Protein AF-X0T1Y3-F1 (afdb_monomer)

Sequence (180 aa):
TLLIWHLAKGYPWQVRARTILGMAVESFLFAWPVWVLCNLVVTGSSAEASAGVLMSGDPSELNSATGMAVLMIGAGIYEELLFRLALISIIALLLTRLGDLSKDYALLFAAIASALLFGAYHFYFGPEPVPFDWPRFGFYFLGGVYFTGLYVLRGFGITVGAHITYNLIVLFARIIAPAS

pLDDT: mean 83.17, std 16.52, range [39.69, 97.75]

Mean predicted aligned error: 8.11 Å

Organism: NCBI:txid412755

Secondary structure (DSSP, 8-state):
-HHHHHHHHT------HHHHHHHHHHHHHHHHHHHHHHHHHHTTS-TTHHHHTT----TTSS--HHHHHHHHHHHHHHHIIIIIIIIHHHHHHHHHHTS---HHHHHHHHHHHHHHHHHHHHHHTSSS-----HHHHHHHHHHHHHHHHHHHHH-HHHHHHHHHHHHHHHHHHHHHS---

Structure (mmCIF, N/CA/C/O backbone):
data_AF-X0T1Y3-F1
#
_entry.id   AF-X0T1Y3-F1
#
loop_
_atom_site.group_PDB
_atom_site.id
_atom_site.type_symbol
_atom_site.label_atom_id
_atom_site.label_alt_id
_atom_site.label_comp_id
_atom_site.label_asym_id
_atom_site.label_entity_id
_atom_site.label_seq_id
_atom_site.pdbx_PDB_ins_code
_atom_site.Cartn_x
_atom_site.Cartn_y
_atom_site.Cartn_z
_atom_site.occupancy
_atom_site.B_iso_or_equiv
_atom_site.auth_seq_id
_atom_site.auth_comp_id
_atom_site.auth_asym_id
_atom_site.auth_atom_id
_atom_site.pdbx_PDB_model_num
ATOM 1 N N . THR A 1 1 ? 1.024 3.530 18.392 1.00 59.75 1 THR A N 1
ATOM 2 C CA . THR A 1 1 ? 1.534 2.504 17.450 1.00 59.75 1 THR A CA 1
ATOM 3 C C . THR A 1 1 ? 1.432 1.133 18.085 1.00 59.75 1 THR A C 1
ATOM 5 O O . THR A 1 1 ? 1.582 1.026 19.296 1.00 59.75 1 THR A O 1
ATOM 8 N N . LEU A 1 2 ? 1.129 0.098 17.296 1.00 64.88 2 LEU A N 1
ATOM 9 C CA . LEU A 1 2 ? 0.824 -1.266 17.762 1.00 64.88 2 LEU A CA 1
ATOM 10 C C . LEU A 1 2 ? 1.864 -1.838 18.740 1.00 64.88 2 LEU A C 1
ATOM 12 O O . LEU A 1 2 ? 1.482 -2.526 19.677 1.00 64.88 2 LEU A O 1
ATOM 16 N N . LEU A 1 3 ? 3.146 -1.483 18.587 1.00 64.94 3 LEU A N 1
ATOM 17 C CA . LEU A 1 3 ? 4.219 -1.887 19.502 1.00 64.94 3 LEU A CA 1
ATOM 18 C C . LEU A 1 3 ? 4.069 -1.265 20.901 1.00 64.94 3 LEU A C 1
ATOM 20 O O . LEU A 1 3 ? 4.144 -1.967 21.901 1.00 64.94 3 LEU A O 1
ATOM 24 N N . ILE A 1 4 ? 3.774 0.037 20.969 1.00 71.38 4 ILE A N 1
ATOM 25 C CA . ILE A 1 4 ? 3.494 0.746 22.227 1.00 71.38 4 ILE A CA 1
ATOM 26 C C . ILE A 1 4 ? 2.249 0.153 22.890 1.00 71.38 4 ILE A C 1
ATOM 28 O O . ILE A 1 4 ? 2.224 -0.021 24.099 1.00 71.38 4 ILE A O 1
ATOM 32 N N . TRP A 1 5 ? 1.231 -0.203 22.103 1.00 67.31 5 TRP A N 1
ATOM 33 C CA . TRP A 1 5 ? -0.001 -0.809 22.614 1.00 67.31 5 TRP A CA 1
ATOM 34 C C . TRP A 1 5 ? 0.213 -2.245 23.108 1.00 67.31 5 TRP A C 1
ATOM 36 O O . TRP A 1 5 ? -0.334 -2.631 24.135 1.00 67.31 5 TRP A O 1
ATOM 46 N N . HIS A 1 6 ? 1.041 -3.019 22.407 1.00 72.19 6 HIS A N 1
ATOM 47 C CA . HIS A 1 6 ? 1.431 -4.370 22.794 1.00 72.19 6 HIS A CA 1
ATOM 48 C C . HIS A 1 6 ? 2.246 -4.367 24.094 1.00 72.19 6 HIS A C 1
ATOM 50 O O . HIS A 1 6 ? 1.932 -5.126 25.009 1.00 72.19 6 HIS A O 1
ATOM 56 N N . LEU A 1 7 ? 3.218 -3.453 24.206 1.00 78.06 7 LEU A N 1
ATOM 57 C CA . LEU A 1 7 ? 3.993 -3.224 25.427 1.00 78.06 7 LEU A CA 1
ATOM 58 C C . LEU A 1 7 ? 3.102 -2.727 26.576 1.00 78.06 7 LEU A C 1
ATOM 60 O O . LEU A 1 7 ? 3.167 -3.268 27.673 1.00 78.06 7 LEU A O 1
ATOM 64 N N . ALA A 1 8 ? 2.212 -1.763 26.318 1.00 83.00 8 ALA A N 1
ATOM 65 C CA . ALA A 1 8 ? 1.301 -1.212 27.324 1.00 83.00 8 ALA A CA 1
ATOM 66 C C . ALA A 1 8 ? 0.265 -2.228 27.834 1.00 83.00 8 ALA A C 1
ATOM 68 O O . ALA A 1 8 ? -0.235 -2.087 28.948 1.00 83.00 8 ALA A O 1
ATOM 69 N N . LYS A 1 9 ? -0.081 -3.240 27.031 1.00 81.50 9 LYS A N 1
ATOM 70 C CA . LYS A 1 9 ? -1.035 -4.298 27.397 1.00 81.50 9 LYS A CA 1
ATOM 71 C C . LYS A 1 9 ? -0.377 -5.581 27.907 1.00 81.50 9 LYS A C 1
ATOM 73 O O . LYS A 1 9 ? -1.106 -6.486 28.301 1.00 81.50 9 LYS A O 1
ATOM 78 N N . GLY A 1 10 ? 0.956 -5.667 27.907 1.00 76.06 10 GLY A N 1
ATOM 79 C CA . GLY A 1 10 ? 1.694 -6.827 28.416 1.00 76.06 10 GLY A CA 1
ATOM 80 C C . GLY A 1 10 ? 1.334 -8.139 27.715 1.00 76.06 10 GLY A C 1
ATOM 81 O O . GLY A 1 10 ? 1.342 -9.195 28.347 1.00 76.06 10 GLY A O 1
ATOM 82 N N . TYR A 1 11 ? 0.956 -8.085 26.434 1.00 75.50 11 TYR A N 1
ATOM 83 C CA . TYR A 1 11 ? 0.570 -9.295 25.713 1.00 75.50 11 TYR A CA 1
ATOM 84 C C . TYR A 1 11 ? 1.766 -10.253 25.604 1.00 75.50 11 TYR A C 1
ATOM 86 O O . TYR A 1 11 ? 2.888 -9.810 25.350 1.00 75.50 11 TYR A O 1
ATOM 94 N N . PRO A 1 12 ? 1.557 -11.571 25.775 1.00 77.94 12 PRO A N 1
ATOM 95 C CA . PRO A 1 12 ? 2.641 -12.529 25.646 1.00 77.94 12 PRO A CA 1
ATOM 96 C C . PRO A 1 12 ? 3.130 -12.563 24.193 1.00 77.94 12 PRO A C 1
ATOM 98 O O . PRO A 1 12 ? 2.330 -12.682 23.260 1.00 77.94 12 PRO A O 1
ATOM 101 N N . TRP A 1 13 ? 4.449 -12.501 24.002 1.00 73.69 13 TRP A N 1
ATOM 102 C CA . TRP A 1 13 ? 5.095 -12.677 22.699 1.00 73.69 13 TRP A CA 1
ATOM 103 C C . TRP A 1 13 ? 4.970 -14.137 22.244 1.00 73.69 13 TRP A C 1
ATOM 105 O O . TRP A 1 13 ? 5.869 -14.952 22.431 1.00 73.69 13 TRP A O 1
ATOM 115 N N . GLN A 1 14 ? 3.821 -14.488 21.667 1.00 81.62 14 GLN A N 1
ATOM 116 C CA . GLN A 1 14 ? 3.576 -15.807 21.087 1.00 81.62 14 GLN A CA 1
ATOM 117 C C . GLN A 1 14 ? 3.699 -15.740 19.569 1.00 81.62 14 GLN A C 1
ATOM 119 O O . GLN A 1 14 ? 2.754 -15.383 18.865 1.00 81.62 14 GLN A O 1
ATOM 124 N N . VAL A 1 15 ? 4.859 -16.134 19.051 1.00 79.69 15 VAL A N 1
ATOM 125 C CA . VAL A 1 15 ? 5.054 -16.294 17.611 1.00 79.69 15 VAL A CA 1
ATOM 126 C C . VAL A 1 15 ? 4.569 -17.679 17.198 1.00 79.69 15 VAL A C 1
ATOM 128 O O . VAL A 1 15 ? 5.157 -18.696 17.555 1.00 79.69 15 VAL A O 1
ATOM 131 N N . ARG A 1 16 ? 3.473 -17.732 16.438 1.00 88.81 16 ARG A N 1
ATOM 132 C CA . ARG A 1 16 ? 2.949 -18.986 15.884 1.00 88.81 16 ARG A CA 1
ATOM 133 C C . ARG A 1 16 ? 3.434 -19.137 14.449 1.00 88.81 16 ARG A C 1
ATOM 135 O O . ARG A 1 16 ? 2.948 -18.439 13.562 1.00 88.81 16 ARG A O 1
ATOM 142 N N . ALA A 1 17 ? 4.345 -20.083 14.211 1.00 90.50 17 ALA A N 1
ATOM 143 C CA . ALA A 1 17 ? 4.903 -20.348 12.880 1.00 90.50 17 ALA A CA 1
ATOM 144 C C . ALA A 1 17 ? 3.814 -20.579 11.817 1.00 90.50 17 ALA A C 1
ATOM 146 O O . ALA A 1 17 ? 3.902 -20.049 10.715 1.00 90.50 17 ALA A O 1
ATOM 147 N N . ARG A 1 18 ? 2.730 -21.281 12.179 1.00 93.56 18 ARG A N 1
ATOM 148 C CA . ARG A 1 18 ? 1.565 -21.496 11.305 1.00 93.56 18 ARG A CA 1
ATOM 149 C C . ARG A 1 18 ? 0.922 -20.187 10.835 1.00 93.56 18 ARG A C 1
ATOM 151 O O . ARG A 1 18 ? 0.501 -20.102 9.688 1.00 93.56 18 ARG A O 1
ATOM 158 N N . THR A 1 19 ? 0.843 -19.180 11.703 1.00 91.31 19 THR A N 1
ATOM 159 C CA . THR A 1 19 ? 0.278 -17.870 11.359 1.00 91.31 19 THR A CA 1
ATOM 160 C C . THR A 1 19 ? 1.208 -17.110 10.425 1.00 91.31 19 THR A C 1
ATOM 162 O O . THR A 1 19 ? 0.741 -16.601 9.415 1.00 91.31 19 THR A O 1
ATOM 165 N N . ILE A 1 20 ? 2.516 -17.094 10.708 1.00 92.56 20 ILE A N 1
ATOM 166 C CA . ILE A 1 20 ? 3.505 -16.457 9.823 1.00 92.56 20 ILE A CA 1
ATOM 167 C C . ILE A 1 20 ? 3.475 -17.099 8.436 1.00 92.56 20 ILE A C 1
ATOM 169 O O . ILE A 1 20 ? 3.414 -16.390 7.437 1.00 92.56 20 ILE A O 1
ATOM 173 N N . LEU A 1 21 ? 3.460 -18.432 8.370 1.00 94.50 21 LEU A N 1
ATOM 174 C CA . LEU A 1 21 ? 3.401 -19.148 7.100 1.00 94.50 21 LEU A CA 1
ATOM 175 C C . LEU A 1 21 ? 2.099 -18.849 6.344 1.00 94.50 21 LEU A C 1
ATOM 177 O O . LEU A 1 21 ? 2.138 -18.600 5.145 1.00 94.50 21 LEU A O 1
ATOM 181 N N . GLY A 1 22 ? 0.959 -18.807 7.042 1.00 96.06 22 GLY A N 1
ATOM 182 C CA . GLY A 1 22 ? -0.318 -18.409 6.445 1.00 96.06 22 GLY A CA 1
ATOM 183 C C . GLY A 1 22 ? -0.280 -16.987 5.880 1.00 96.06 22 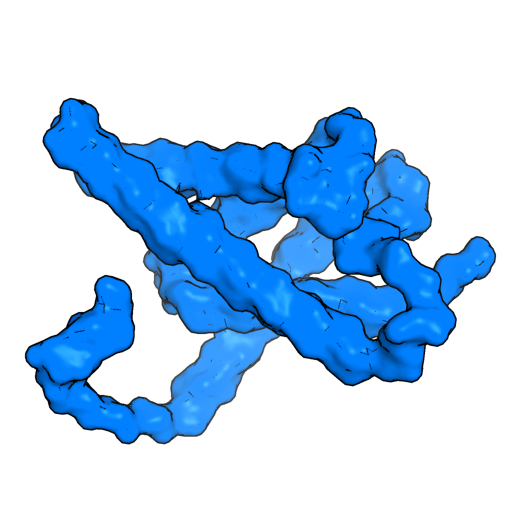GLY A C 1
ATOM 184 O O . GLY A 1 22 ? -0.671 -16.772 4.738 1.00 96.06 22 GLY A O 1
ATOM 185 N N . MET A 1 23 ? 0.275 -16.033 6.633 1.00 95.94 23 MET A N 1
ATOM 186 C CA . MET A 1 23 ? 0.453 -14.653 6.171 1.00 95.94 23 MET A CA 1
ATOM 187 C C . MET A 1 23 ? 1.379 -14.568 4.955 1.00 95.94 23 MET A C 1
ATOM 189 O O . MET A 1 23 ? 1.109 -13.779 4.054 1.00 95.94 23 MET A O 1
ATOM 193 N N . ALA A 1 24 ? 2.446 -15.372 4.908 1.00 95.44 24 ALA A N 1
ATOM 194 C CA . ALA A 1 24 ? 3.359 -15.422 3.769 1.00 95.44 24 ALA A CA 1
ATOM 195 C C . ALA A 1 24 ? 2.659 -15.942 2.502 1.00 95.44 24 ALA A C 1
ATOM 197 O O . ALA A 1 24 ? 2.792 -15.340 1.439 1.00 95.44 24 ALA A O 1
ATOM 198 N N . VAL A 1 25 ? 1.858 -17.007 2.622 1.00 97.06 25 VAL A N 1
ATOM 199 C CA . VAL A 1 25 ? 1.062 -17.542 1.504 1.00 97.06 25 VAL A CA 1
ATOM 200 C C . VAL A 1 25 ? 0.035 -16.520 1.024 1.00 97.06 25 VAL A C 1
ATOM 202 O O . VAL A 1 25 ? -0.063 -16.267 -0.173 1.00 97.06 25 VAL A O 1
ATOM 205 N N . GLU A 1 26 ? -0.706 -15.893 1.937 1.00 97.00 26 GLU A N 1
ATOM 206 C CA . GLU A 1 26 ? -1.672 -14.854 1.572 1.00 97.00 26 GLU A CA 1
ATOM 207 C C . GLU A 1 26 ? -1.003 -13.676 0.869 1.00 97.00 26 GLU A C 1
ATOM 209 O O . GLU A 1 2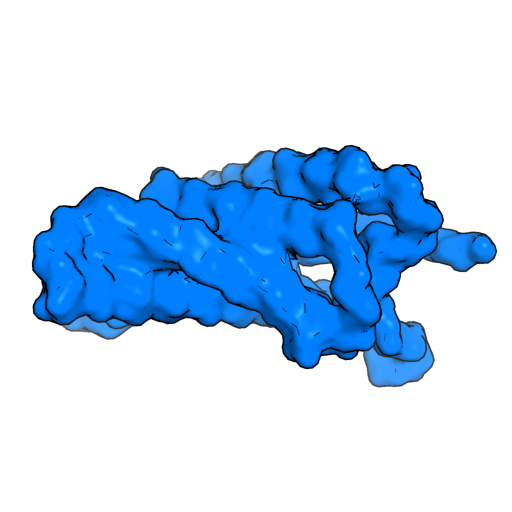6 ? -1.484 -13.222 -0.164 1.00 97.00 26 GLU A O 1
ATOM 214 N N . SER A 1 27 ? 0.131 -13.215 1.396 1.00 97.38 27 SER A N 1
ATOM 215 C CA . SER A 1 27 ? 0.921 -12.138 0.798 1.00 97.38 27 SER A CA 1
ATOM 216 C C . SER A 1 27 ? 1.327 -12.468 -0.636 1.00 97.38 27 SER A C 1
ATOM 218 O O . SER A 1 27 ? 1.178 -11.636 -1.527 1.00 97.38 27 SER A O 1
ATOM 220 N N . PHE A 1 28 ? 1.777 -13.702 -0.873 1.00 96.31 28 PHE A N 1
ATOM 221 C CA . PHE A 1 28 ? 2.133 -14.169 -2.207 1.00 96.31 28 PHE A CA 1
ATOM 222 C C . PHE A 1 28 ? 0.938 -14.149 -3.167 1.00 96.31 28 PHE A C 1
ATOM 224 O O . PHE A 1 28 ? 1.050 -13.646 -4.283 1.00 96.31 28 PHE A O 1
ATOM 231 N N . LEU A 1 29 ? -0.231 -14.621 -2.724 1.00 96.75 29 LEU A N 1
ATOM 232 C CA . LEU A 1 29 ? -1.452 -14.596 -3.534 1.00 96.75 29 LEU A CA 1
ATOM 233 C C . LEU A 1 29 ? -1.914 -13.163 -3.832 1.00 96.75 29 LEU A C 1
ATOM 235 O O . LEU A 1 29 ? -2.285 -12.855 -4.964 1.00 96.75 29 LEU A O 1
ATOM 239 N N . PHE A 1 30 ? -1.853 -12.269 -2.843 1.00 97.31 30 PHE A N 1
ATOM 240 C CA . PHE A 1 30 ? -2.256 -10.872 -2.997 1.00 97.31 30 PHE A CA 1
ATOM 241 C C . PHE A 1 30 ? -1.257 -10.017 -3.787 1.00 97.31 30 PHE A C 1
ATOM 243 O O . PHE A 1 30 ? -1.620 -8.915 -4.198 1.00 97.31 30 PHE A O 1
ATOM 250 N N . ALA A 1 31 ? -0.042 -10.496 -4.053 1.00 95.06 31 ALA A N 1
ATOM 251 C CA . ALA A 1 31 ? 0.893 -9.819 -4.952 1.00 95.06 31 ALA A CA 1
ATOM 252 C C . ALA A 1 31 ? 0.495 -9.968 -6.433 1.00 95.06 31 ALA A C 1
ATOM 254 O O . ALA A 1 31 ? 0.770 -9.087 -7.250 1.00 95.06 31 ALA A O 1
ATOM 255 N N . TRP A 1 32 ? -0.187 -11.062 -6.789 1.00 92.19 32 TRP A N 1
ATOM 256 C CA . TRP A 1 32 ? -0.494 -11.392 -8.183 1.00 92.19 32 TRP A CA 1
ATOM 257 C C . TRP A 1 32 ? -1.407 -10.378 -8.892 1.00 92.19 32 TRP A C 1
ATOM 259 O O . TRP A 1 32 ? -1.086 -9.994 -10.017 1.00 92.19 32 TRP A O 1
ATOM 269 N N . PRO A 1 33 ? -2.495 -9.866 -8.276 1.00 92.44 33 PRO A N 1
ATOM 270 C CA . PRO A 1 33 ? -3.324 -8.831 -8.897 1.00 92.44 33 PRO A CA 1
ATOM 271 C C . PRO A 1 33 ? -2.543 -7.568 -9.271 1.00 92.44 33 PRO A C 1
ATOM 273 O O . PRO A 1 33 ? -2.796 -6.982 -10.320 1.00 92.44 33 PRO A O 1
ATOM 276 N N . VAL A 1 34 ? -1.564 -7.176 -8.449 1.00 90.81 34 VAL A N 1
ATOM 277 C CA . VAL A 1 34 ? -0.713 -6.005 -8.708 1.00 90.81 34 VAL A CA 1
ATOM 278 C C . VAL A 1 34 ? 0.232 -6.275 -9.872 1.00 90.81 34 VAL A C 1
ATOM 280 O O . VAL A 1 34 ? 0.391 -5.426 -10.745 1.00 90.81 34 VAL A O 1
ATOM 283 N N . TRP A 1 35 ? 0.803 -7.479 -9.939 1.00 88.12 35 TRP A N 1
ATOM 284 C CA . TRP A 1 35 ? 1.621 -7.895 -11.076 1.00 88.12 35 TRP A CA 1
ATOM 285 C C . TRP A 1 35 ? 0.830 -7.915 -12.390 1.00 88.12 35 TRP A C 1
ATOM 287 O O . TRP A 1 35 ? 1.296 -7.381 -13.396 1.00 88.12 35 TRP A O 1
ATOM 297 N N . VAL A 1 36 ? -0.391 -8.455 -12.386 1.00 88.44 36 VAL A N 1
ATOM 298 C CA . VAL A 1 36 ? -1.274 -8.431 -13.564 1.00 88.44 36 VAL A CA 1
ATOM 299 C C . VAL A 1 36 ? -1.613 -6.993 -13.958 1.00 88.44 36 VAL A C 1
ATOM 301 O O . VAL A 1 36 ? -1.499 -6.645 -15.130 1.00 88.44 36 VAL A O 1
ATOM 304 N N . LEU A 1 37 ? -1.971 -6.143 -12.993 1.00 87.25 37 LEU A N 1
ATOM 305 C CA . LEU A 1 37 ? -2.253 -4.728 -13.232 1.00 87.25 37 LEU A CA 1
ATOM 306 C C . LEU A 1 37 ? -1.051 -4.003 -13.855 1.00 87.25 37 LEU A C 1
ATOM 308 O O . LEU A 1 37 ? -1.228 -3.257 -14.814 1.00 87.25 37 LEU A O 1
ATOM 312 N N . CYS A 1 38 ? 0.159 -4.249 -13.345 1.00 84.00 38 CYS A N 1
ATOM 313 C CA . CYS A 1 38 ? 1.398 -3.696 -13.893 1.00 84.00 38 CYS A CA 1
ATOM 314 C C . CYS A 1 38 ? 1.554 -4.061 -15.371 1.00 84.00 38 CYS A C 1
ATOM 316 O O . CYS A 1 38 ? 1.736 -3.180 -16.208 1.00 84.00 38 CYS A O 1
ATOM 318 N N . ASN A 1 39 ? 1.390 -5.342 -15.712 1.00 82.06 39 ASN A N 1
ATOM 319 C CA . ASN A 1 39 ? 1.484 -5.783 -17.099 1.00 82.06 39 ASN A CA 1
ATOM 320 C C . ASN A 1 39 ? 0.404 -5.132 -17.971 1.00 82.06 39 ASN A C 1
ATOM 322 O O . ASN A 1 39 ? 0.740 -4.567 -18.998 1.00 82.06 39 ASN A O 1
ATOM 326 N N . LEU A 1 40 ? -0.863 -5.110 -17.546 1.00 82.94 40 LEU A N 1
ATOM 327 C CA . LEU A 1 40 ? -1.954 -4.527 -18.340 1.00 82.94 40 LEU A CA 1
ATOM 328 C C . LEU A 1 40 ? -1.778 -3.029 -18.624 1.00 82.94 40 LEU A C 1
ATOM 330 O O . LEU A 1 40 ? -2.146 -2.562 -19.700 1.00 82.94 40 LEU A O 1
ATOM 334 N N . VAL A 1 41 ? -1.250 -2.274 -17.658 1.00 77.94 41 VAL A N 1
ATOM 335 C CA . VAL A 1 41 ? -1.128 -0.815 -17.761 1.00 77.94 41 VAL A CA 1
ATOM 336 C C . VAL A 1 41 ? 0.174 -0.402 -18.454 1.00 77.94 41 VAL A C 1
ATOM 338 O O . VAL A 1 41 ? 0.174 0.562 -19.214 1.00 77.94 41 VAL A O 1
ATOM 341 N N . VAL A 1 42 ? 1.272 -1.133 -18.234 1.00 67.81 42 VAL A N 1
ATOM 342 C CA . VAL A 1 42 ? 2.608 -0.743 -18.715 1.00 67.81 42 VAL A CA 1
ATOM 343 C C . VAL A 1 42 ? 2.943 -1.332 -20.092 1.00 67.81 42 VAL A C 1
ATOM 345 O O . VAL A 1 42 ? 3.680 -0.703 -20.846 1.00 67.81 42 VAL A O 1
ATOM 348 N N . THR A 1 43 ? 2.356 -2.462 -20.519 1.00 59.84 43 THR A N 1
ATOM 349 C CA . THR A 1 43 ? 2.632 -3.025 -21.863 1.00 59.84 43 THR A CA 1
ATOM 350 C C . THR A 1 43 ? 2.121 -2.167 -23.028 1.00 59.84 43 THR A C 1
ATOM 352 O O . THR A 1 43 ? 2.468 -2.438 -24.174 1.00 59.84 43 THR A O 1
ATOM 355 N N . GLY A 1 44 ? 1.313 -1.131 -22.769 1.00 51.94 44 GLY A N 1
ATOM 356 C CA . GLY A 1 44 ? 0.862 -0.171 -23.787 1.00 51.94 44 GLY A CA 1
ATOM 357 C C . GLY A 1 44 ? 1.865 0.947 -24.111 1.00 51.94 44 GLY A C 1
ATOM 358 O O . GLY A 1 44 ? 1.708 1.629 -25.120 1.00 51.94 44 GLY A O 1
ATOM 359 N N . SER A 1 45 ? 2.902 1.132 -23.291 1.00 48.09 45 SER A N 1
ATOM 360 C CA . SER A 1 45 ? 3.911 2.189 -23.423 1.00 48.09 45 SER A CA 1
ATOM 361 C C . SER A 1 45 ? 5.297 1.557 -23.307 1.00 48.09 45 SER A C 1
ATOM 363 O O . SER A 1 45 ? 5.716 1.279 -22.190 1.00 48.09 45 SER A O 1
ATOM 365 N N . SER A 1 46 ? 5.940 1.265 -24.445 1.00 43.41 46 SER A N 1
ATOM 366 C CA . SER A 1 46 ? 7.305 0.711 -24.582 1.00 43.41 46 SER A CA 1
ATOM 367 C C . SER A 1 46 ? 7.727 -0.295 -23.494 1.00 43.41 46 SER A C 1
ATOM 369 O O . SER A 1 46 ? 8.089 0.064 -22.376 1.00 43.41 46 SER A O 1
ATOM 371 N N . ALA A 1 47 ? 7.762 -1.575 -23.875 1.00 39.69 47 ALA A N 1
ATOM 372 C CA . ALA A 1 47 ? 8.078 -2.764 -23.068 1.00 39.69 47 ALA A CA 1
ATOM 373 C C . ALA A 1 47 ? 9.381 -2.732 -22.224 1.00 39.69 47 ALA A C 1
ATOM 375 O O . ALA A 1 47 ? 9.656 -3.668 -21.482 1.00 39.69 47 ALA A O 1
ATOM 376 N N . GLU A 1 48 ? 10.159 -1.657 -22.287 1.00 43.41 48 GLU A N 1
ATOM 377 C CA . GLU A 1 48 ? 11.351 -1.381 -21.479 1.00 43.41 48 GLU A CA 1
ATO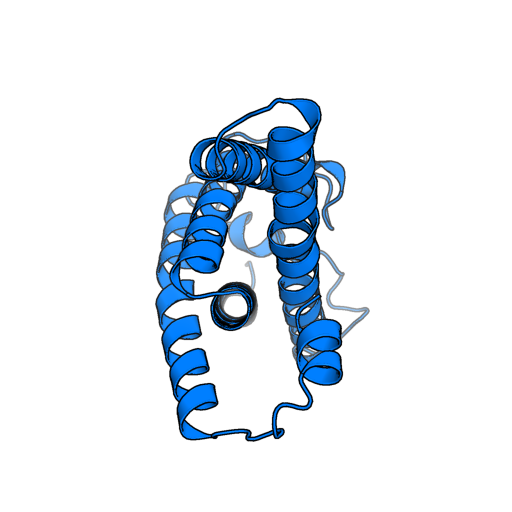M 378 C C . GLU A 1 48 ? 11.010 -0.702 -20.130 1.00 43.41 48 GLU A C 1
ATOM 380 O O . GLU A 1 48 ? 11.801 -0.721 -19.187 1.00 43.41 48 GLU A O 1
ATOM 385 N N . ALA A 1 49 ? 9.808 -0.126 -20.000 1.00 44.19 49 ALA A N 1
ATOM 386 C CA . ALA A 1 49 ? 9.403 0.700 -18.862 1.00 44.19 49 ALA A CA 1
ATOM 387 C C . ALA A 1 49 ? 9.038 -0.079 -17.586 1.00 44.19 49 ALA A C 1
ATOM 389 O O . ALA A 1 49 ? 9.214 0.433 -16.481 1.00 44.19 49 ALA A O 1
ATOM 390 N N . SER A 1 50 ? 8.537 -1.310 -17.708 1.00 42.66 50 SER A N 1
ATOM 391 C CA . SER A 1 50 ? 8.100 -2.135 -16.568 1.00 42.66 50 SER A CA 1
ATOM 392 C C . SER A 1 50 ? 9.266 -2.656 -15.721 1.00 42.66 50 SER A C 1
ATOM 394 O O . SER A 1 50 ? 9.074 -2.975 -14.550 1.00 42.66 50 SER A O 1
ATOM 396 N N . ALA A 1 51 ? 10.477 -2.697 -16.285 1.00 41.16 51 ALA A N 1
ATOM 397 C CA . ALA A 1 51 ? 11.694 -3.130 -15.599 1.00 41.16 51 ALA A CA 1
ATOM 398 C C . ALA A 1 51 ? 12.542 -1.967 -15.044 1.00 41.16 51 ALA A C 1
ATOM 400 O O . ALA A 1 51 ? 13.352 -2.190 -14.144 1.00 41.16 51 ALA A O 1
ATOM 401 N N . GLY A 1 52 ? 12.369 -0.744 -15.564 1.00 43.53 52 GLY A N 1
ATOM 402 C CA . GLY A 1 52 ? 13.125 0.447 -15.142 1.00 43.53 52 GLY A CA 1
ATOM 403 C C . GLY A 1 52 ? 12.557 1.150 -13.907 1.00 43.53 52 GLY A C 1
ATOM 404 O O . GLY A 1 52 ? 13.296 1.768 -13.152 1.00 43.53 52 GLY A O 1
ATOM 405 N N . VAL A 1 53 ? 11.258 0.983 -13.648 1.00 46.66 53 VAL A N 1
ATOM 406 C CA . VAL A 1 53 ? 10.505 1.737 -12.632 1.00 46.66 53 VAL A CA 1
ATOM 407 C C . VAL A 1 53 ? 11.003 1.554 -11.192 1.00 46.66 53 VAL A C 1
ATOM 409 O O . VAL A 1 53 ? 10.782 2.434 -10.364 1.00 46.66 53 VAL A O 1
ATOM 412 N N . LEU A 1 54 ? 11.711 0.466 -10.881 1.00 45.59 54 LEU A N 1
ATOM 413 C CA . LEU A 1 54 ? 12.247 0.280 -9.536 1.00 45.59 54 LEU A CA 1
ATOM 414 C C . LEU A 1 54 ? 13.758 0.400 -9.412 1.00 45.59 54 LEU A C 1
ATOM 416 O O . LEU A 1 54 ? 14.171 0.549 -8.278 1.00 45.59 54 LEU A O 1
ATOM 420 N N . MET A 1 55 ? 14.589 0.372 -10.463 1.00 51.88 55 MET A N 1
ATOM 421 C CA . MET A 1 55 ? 16.052 0.403 -10.282 1.00 51.88 55 MET A CA 1
ATOM 422 C C . MET A 1 55 ? 16.832 0.800 -11.551 1.00 51.88 55 MET A C 1
ATOM 424 O O . MET A 1 55 ? 17.047 -0.029 -12.440 1.00 51.88 55 MET A O 1
ATOM 428 N N . SER A 1 56 ? 17.391 2.009 -11.551 1.00 46.91 56 SER A N 1
ATOM 429 C CA . SER A 1 56 ? 18.467 2.459 -12.449 1.00 46.91 56 SER A CA 1
ATOM 430 C C . SER A 1 56 ? 19.759 2.768 -11.676 1.00 46.91 56 SER A C 1
ATOM 432 O O . SER A 1 56 ? 20.409 3.795 -11.841 1.00 46.91 56 SER A O 1
ATOM 434 N N . GLY A 1 57 ? 20.172 1.847 -10.809 1.00 42.97 57 GLY A N 1
ATOM 435 C CA . GLY A 1 57 ? 21.587 1.765 -10.459 1.00 42.97 57 GLY A CA 1
ATOM 436 C C . GLY A 1 57 ? 22.325 1.094 -11.612 1.00 42.97 57 GLY A C 1
ATOM 437 O O . GLY A 1 57 ? 21.864 0.055 -12.097 1.00 42.97 57 GLY A O 1
ATOM 438 N N . ASP A 1 58 ? 23.450 1.662 -12.047 1.00 44.28 58 ASP A N 1
ATOM 439 C CA . ASP A 1 58 ? 24.432 0.920 -12.837 1.00 44.28 58 ASP A CA 1
ATOM 440 C C . ASP A 1 58 ? 24.696 -0.421 -12.114 1.00 44.28 58 ASP A C 1
ATOM 442 O O . ASP A 1 58 ? 25.010 -0.412 -10.915 1.00 44.28 58 ASP A O 1
ATOM 446 N N . PRO A 1 59 ? 24.532 -1.582 -12.782 1.00 48.72 59 PRO A N 1
ATOM 447 C CA . PRO A 1 59 ? 24.859 -2.888 -12.210 1.00 48.72 59 PRO A CA 1
ATOM 448 C C . PRO A 1 59 ? 26.260 -2.944 -11.585 1.00 48.72 59 PRO A C 1
ATOM 450 O O . PRO A 1 59 ? 26.520 -3.803 -10.745 1.00 48.72 59 PRO A O 1
ATOM 453 N N . SER A 1 60 ? 27.151 -2.028 -11.973 1.00 50.25 60 SER A N 1
ATOM 454 C CA . SER A 1 60 ? 28.544 -1.983 -11.557 1.00 50.25 60 SER A CA 1
ATOM 455 C C . SER A 1 60 ? 28.801 -1.569 -10.095 1.00 50.25 60 SER A C 1
ATOM 457 O O . SER A 1 60 ? 29.840 -1.972 -9.569 1.00 50.25 60 SER A O 1
ATOM 459 N N . GLU A 1 61 ? 27.883 -0.892 -9.381 1.00 50.56 61 GLU A N 1
ATOM 460 C CA . GLU A 1 61 ? 28.191 -0.344 -8.035 1.00 50.56 61 GLU A CA 1
ATOM 461 C C . GLU A 1 61 ? 27.434 -0.964 -6.834 1.00 50.56 61 GLU A C 1
ATOM 463 O O . GLU A 1 61 ? 27.751 -0.660 -5.683 1.00 50.56 61 GLU A O 1
ATOM 468 N N . LEU A 1 62 ? 26.533 -1.940 -7.043 1.00 51.72 62 LEU A N 1
ATOM 469 C CA . LEU A 1 62 ? 26.031 -2.825 -5.966 1.00 51.72 62 LEU A CA 1
ATOM 470 C C . LEU A 1 62 ? 25.724 -4.244 -6.491 1.00 51.72 62 LEU A C 1
ATOM 472 O O . LEU A 1 62 ? 24.585 -4.697 -6.567 1.00 51.72 62 LEU A O 1
ATOM 476 N N . ASN A 1 63 ? 26.794 -4.944 -6.864 1.00 56.88 63 ASN A N 1
ATOM 477 C CA . ASN A 1 63 ? 26.870 -6.154 -7.700 1.00 56.88 63 ASN A CA 1
ATOM 478 C C . ASN A 1 63 ? 26.279 -7.482 -7.141 1.00 56.88 63 ASN A C 1
ATOM 480 O O . ASN A 1 63 ? 26.744 -8.568 -7.483 1.00 56.88 63 ASN A O 1
ATOM 484 N N . SER A 1 64 ? 25.255 -7.466 -6.281 1.00 72.88 64 SER A N 1
ATOM 485 C CA . SER A 1 64 ? 24.594 -8.707 -5.838 1.00 72.88 64 SER A CA 1
ATOM 486 C C . SER A 1 64 ? 23.079 -8.573 -5.887 1.00 72.88 64 SER A C 1
ATOM 488 O O . SER A 1 64 ? 22.514 -7.661 -5.287 1.00 72.88 64 SER A O 1
ATOM 490 N N . ALA A 1 65 ? 22.405 -9.532 -6.532 1.00 74.88 65 ALA A N 1
ATOM 491 C CA . ALA A 1 65 ? 20.945 -9.670 -6.501 1.00 74.88 65 ALA A CA 1
ATOM 492 C C . ALA A 1 65 ? 20.383 -9.608 -5.064 1.00 74.88 65 ALA A C 1
ATOM 494 O O . ALA A 1 65 ? 19.282 -9.108 -4.841 1.00 74.88 65 ALA A O 1
ATOM 495 N N . THR A 1 66 ? 21.177 -10.037 -4.077 1.00 81.94 66 THR A N 1
ATOM 496 C CA . THR A 1 66 ? 20.872 -9.923 -2.649 1.00 81.94 66 THR A CA 1
ATOM 497 C C . THR A 1 66 ? 20.767 -8.469 -2.179 1.00 81.94 66 THR A C 1
ATOM 499 O O . THR A 1 66 ? 19.855 -8.147 -1.424 1.00 81.94 66 THR A O 1
ATOM 502 N N . GLY A 1 67 ? 21.656 -7.576 -2.625 1.00 83.94 67 GLY A N 1
ATOM 503 C CA . GLY A 1 67 ? 21.614 -6.151 -2.273 1.00 83.94 67 GLY A CA 1
ATOM 504 C C . GLY A 1 67 ? 20.351 -5.472 -2.800 1.00 83.94 67 GLY A C 1
ATOM 505 O O . GLY A 1 67 ? 19.652 -4.788 -2.053 1.00 83.94 67 GLY A O 1
ATOM 506 N N . MET A 1 68 ? 19.990 -5.763 -4.051 1.00 81.69 68 MET A N 1
ATOM 507 C CA . MET A 1 68 ? 18.745 -5.275 -4.652 1.00 81.69 68 MET A CA 1
ATOM 508 C C . MET A 1 68 ? 17.512 -5.823 -3.936 1.00 81.69 68 MET A C 1
ATOM 510 O O . MET A 1 68 ? 16.584 -5.071 -3.658 1.00 81.69 68 MET A O 1
ATOM 514 N N . ALA A 1 69 ? 17.512 -7.104 -3.561 1.00 86.62 69 ALA A N 1
ATOM 515 C CA . ALA A 1 69 ? 16.421 -7.685 -2.784 1.00 86.62 69 ALA A CA 1
ATOM 516 C C . ALA A 1 69 ? 16.238 -6.978 -1.429 1.00 86.62 69 ALA A C 1
ATOM 518 O O . ALA A 1 69 ? 15.107 -6.693 -1.041 1.00 86.62 69 ALA A O 1
ATOM 519 N N . VAL A 1 70 ? 17.327 -6.638 -0.728 1.00 89.00 70 VAL A N 1
ATOM 520 C CA . VAL A 1 70 ? 17.263 -5.883 0.537 1.00 89.00 70 VAL A CA 1
ATOM 521 C C . VAL A 1 70 ? 16.659 -4.493 0.327 1.00 89.00 70 VAL A C 1
ATOM 523 O O . VAL A 1 70 ? 15.796 -4.092 1.108 1.00 89.00 70 VAL A O 1
ATOM 526 N N . LEU A 1 71 ? 17.052 -3.781 -0.735 1.00 85.94 71 LEU A N 1
ATOM 527 C CA . LEU A 1 71 ? 16.465 -2.481 -1.077 1.00 85.94 71 LEU A CA 1
ATOM 528 C C . LEU A 1 71 ? 14.970 -2.600 -1.400 1.00 85.94 71 LEU A C 1
ATOM 530 O O . LEU A 1 71 ? 14.178 -1.827 -0.872 1.00 85.94 71 LEU A O 1
ATOM 534 N N . MET A 1 72 ? 14.571 -3.602 -2.188 1.00 84.88 72 MET A N 1
ATOM 535 C CA . MET A 1 72 ? 13.166 -3.865 -2.533 1.00 84.88 72 MET A CA 1
ATOM 536 C C . MET A 1 72 ? 12.307 -4.185 -1.306 1.00 84.88 72 MET A C 1
ATOM 538 O O . MET A 1 72 ? 11.166 -3.725 -1.203 1.00 84.88 72 MET A O 1
ATOM 542 N N . ILE A 1 73 ? 12.858 -4.962 -0.368 1.00 91.56 73 ILE A N 1
ATOM 543 C CA . ILE A 1 73 ? 12.221 -5.261 0.917 1.00 91.56 73 ILE A CA 1
ATOM 544 C C . ILE A 1 73 ? 12.070 -3.972 1.730 1.00 91.56 73 ILE A C 1
ATOM 546 O O . ILE A 1 73 ? 10.979 -3.672 2.211 1.00 91.56 73 ILE A O 1
ATOM 550 N N . GLY A 1 74 ? 13.150 -3.197 1.865 1.00 89.88 74 GLY A N 1
ATOM 551 C CA . GLY A 1 74 ? 13.158 -1.938 2.607 1.00 89.88 74 GLY A CA 1
ATOM 552 C C . GLY A 1 74 ? 12.164 -0.917 2.055 1.00 89.88 74 GLY A C 1
ATOM 553 O O . GLY A 1 74 ? 11.405 -0.340 2.832 1.00 89.88 74 GLY A O 1
ATOM 554 N N . ALA A 1 75 ? 12.116 -0.755 0.731 1.00 89.25 75 ALA A N 1
ATOM 555 C CA . ALA A 1 75 ? 11.175 0.122 0.041 1.00 89.25 75 ALA A CA 1
ATOM 556 C C . ALA A 1 75 ? 9.722 -0.280 0.323 1.00 89.25 75 ALA A C 1
ATOM 558 O O . ALA A 1 75 ? 8.946 0.547 0.794 1.00 89.25 75 ALA A O 1
ATOM 559 N N . GLY A 1 76 ? 9.375 -1.565 0.172 1.00 91.38 76 GLY A N 1
ATOM 560 C CA . GLY A 1 76 ? 8.020 -2.048 0.464 1.00 91.38 76 GLY A CA 1
ATOM 561 C C . GLY A 1 76 ? 7.601 -1.823 1.923 1.00 91.38 76 GLY A C 1
ATOM 562 O O . GLY A 1 76 ? 6.472 -1.417 2.195 1.00 91.38 76 GLY A O 1
ATOM 563 N N . ILE A 1 77 ? 8.513 -2.024 2.884 1.00 94.12 77 ILE A N 1
ATOM 564 C CA . ILE A 1 77 ? 8.244 -1.720 4.302 1.00 94.12 77 ILE A CA 1
ATOM 565 C C . ILE A 1 77 ? 8.033 -0.215 4.503 1.00 94.12 77 ILE A C 1
ATOM 567 O O . ILE A 1 77 ? 7.080 0.185 5.174 1.00 94.12 77 ILE A O 1
ATOM 571 N N . TYR A 1 78 ? 8.933 0.607 3.960 1.00 93.62 78 TYR A N 1
ATOM 572 C CA . TYR A 1 78 ? 8.919 2.058 4.127 1.00 93.62 78 TYR A CA 1
ATOM 573 C C . TYR A 1 78 ? 7.655 2.681 3.538 1.00 93.62 78 TYR A C 1
ATOM 575 O O . TYR A 1 78 ? 6.979 3.457 4.213 1.00 93.62 78 TYR A O 1
ATOM 583 N N . GLU A 1 79 ? 7.303 2.307 2.313 1.00 93.94 79 GLU A N 1
ATOM 584 C CA . GLU A 1 79 ? 6.150 2.849 1.608 1.00 93.94 79 GLU A CA 1
ATOM 585 C C . GLU A 1 79 ? 4.843 2.489 2.312 1.00 93.94 79 GLU A C 1
ATOM 587 O O . GLU A 1 79 ? 4.025 3.367 2.589 1.00 93.94 79 GLU A O 1
ATOM 592 N N . GLU A 1 80 ? 4.645 1.228 2.697 1.00 96.25 80 GLU A N 1
ATOM 593 C CA . GLU A 1 80 ? 3.433 0.862 3.431 1.00 96.25 80 GLU A CA 1
ATOM 594 C C . GLU A 1 80 ? 3.370 1.519 4.813 1.00 96.25 80 GLU A C 1
ATOM 596 O O . GLU A 1 80 ? 2.304 1.968 5.251 1.00 96.25 80 GLU A O 1
ATOM 601 N N . LEU A 1 81 ? 4.503 1.631 5.510 1.00 96.00 81 LEU A N 1
ATOM 602 C CA . LEU A 1 81 ? 4.557 2.332 6.789 1.00 96.00 81 LEU A CA 1
ATOM 603 C C . LEU A 1 81 ? 4.158 3.805 6.631 1.00 96.00 81 LEU A C 1
ATOM 605 O O . LEU A 1 81 ? 3.347 4.309 7.411 1.00 96.00 81 LEU A O 1
ATOM 609 N N . LEU A 1 82 ? 4.710 4.488 5.629 1.00 95.75 82 LEU A N 1
ATOM 610 C CA . LEU A 1 82 ? 4.482 5.905 5.390 1.00 95.75 82 LEU A CA 1
ATOM 611 C C . LEU A 1 82 ? 3.058 6.169 4.896 1.00 95.75 82 LEU A C 1
ATOM 613 O O . LEU A 1 82 ? 2.321 6.934 5.516 1.00 95.75 82 LEU A O 1
ATOM 617 N N . PHE A 1 83 ? 2.649 5.525 3.805 1.00 96.44 83 PHE A N 1
ATOM 618 C CA . PHE A 1 83 ? 1.394 5.839 3.132 1.00 96.44 83 PHE A CA 1
ATOM 619 C C . PHE A 1 83 ? 0.185 5.215 3.825 1.00 96.44 83 PHE A C 1
ATOM 621 O O . PHE A 1 83 ? -0.879 5.834 3.856 1.00 96.44 83 PHE A O 1
ATOM 628 N N . ARG A 1 84 ? 0.298 4.010 4.400 1.00 95.62 84 ARG A N 1
ATOM 629 C CA . ARG A 1 84 ? -0.877 3.290 4.930 1.00 95.62 84 ARG A CA 1
ATOM 630 C C . ARG A 1 84 ? -0.968 3.425 6.430 1.00 95.62 84 ARG A C 1
ATOM 632 O O . ARG A 1 84 ? -2.020 3.796 6.938 1.00 95.62 84 ARG A O 1
ATOM 639 N N . LEU A 1 85 ? 0.122 3.192 7.157 1.00 93.62 85 LEU A N 1
ATOM 640 C CA . LEU A 1 85 ? 0.057 3.325 8.608 1.00 93.62 85 LEU A CA 1
ATOM 641 C C . LEU A 1 85 ? 0.072 4.795 9.042 1.00 93.62 85 LEU A C 1
ATOM 643 O O . LEU A 1 85 ? -0.833 5.214 9.759 1.00 93.62 85 LEU A O 1
ATOM 647 N N . ALA A 1 86 ? 1.072 5.581 8.639 1.00 96.12 86 ALA A N 1
ATOM 648 C CA . ALA A 1 86 ? 1.236 6.947 9.132 1.00 96.12 86 ALA A CA 1
ATOM 649 C C . ALA A 1 86 ? 0.240 7.919 8.485 1.00 96.12 86 ALA A C 1
ATOM 651 O O . ALA A 1 86 ? -0.559 8.537 9.189 1.00 96.12 86 ALA A O 1
ATOM 652 N N . LEU A 1 87 ? 0.248 8.028 7.156 1.00 96.81 87 LEU A N 1
ATOM 653 C CA . LEU A 1 87 ? -0.510 9.045 6.434 1.00 96.81 87 LEU A CA 1
ATOM 654 C C . LEU A 1 87 ? -2.027 8.860 6.569 1.00 96.81 87 LEU A C 1
ATOM 656 O O . LEU A 1 87 ? -2.709 9.818 6.927 1.00 96.81 87 LEU A O 1
ATOM 660 N N . ILE A 1 88 ? -2.562 7.643 6.383 1.00 96.56 88 ILE A N 1
ATOM 661 C CA . ILE A 1 88 ? -4.004 7.397 6.593 1.00 96.56 88 ILE A CA 1
ATOM 662 C C . ILE A 1 88 ? -4.393 7.696 8.042 1.00 96.56 88 ILE A C 1
ATOM 664 O O . ILE A 1 88 ? -5.413 8.343 8.265 1.00 96.56 88 ILE A O 1
ATOM 668 N N . SER A 1 89 ? -3.586 7.287 9.031 1.00 94.38 89 SER A N 1
ATOM 669 C CA . SER A 1 89 ? -3.889 7.571 10.441 1.00 94.38 89 SER A CA 1
ATOM 670 C C . SER A 1 89 ? -3.922 9.071 10.728 1.00 94.38 89 SER A C 1
ATOM 672 O O . SER A 1 89 ? -4.821 9.531 11.428 1.00 94.38 89 SER A O 1
ATOM 674 N N . ILE A 1 90 ? -2.968 9.836 10.187 1.00 96.50 90 ILE A N 1
ATOM 675 C CA . ILE A 1 90 ? -2.905 11.292 10.358 1.00 96.50 90 ILE A CA 1
ATOM 676 C C . ILE A 1 90 ? -4.109 11.956 9.686 1.00 96.50 90 ILE A C 1
ATOM 678 O O . ILE A 1 90 ? -4.819 12.716 10.340 1.00 96.50 90 ILE A O 1
ATOM 682 N N . ILE A 1 91 ? -4.385 11.649 8.416 1.00 96.94 91 ILE A N 1
ATOM 683 C CA . ILE A 1 91 ? -5.491 12.274 7.678 1.00 96.94 91 ILE A CA 1
ATOM 684 C C . ILE A 1 91 ? -6.837 11.900 8.306 1.00 96.94 91 ILE A C 1
ATOM 686 O O . ILE A 1 91 ? -7.648 12.784 8.570 1.00 96.94 91 ILE A O 1
ATOM 690 N N . ALA A 1 92 ? -7.072 10.622 8.617 1.00 95.81 92 ALA A N 1
ATOM 691 C CA . ALA A 1 92 ? -8.317 10.190 9.248 1.00 95.81 92 ALA A CA 1
ATOM 692 C C . ALA A 1 92 ? -8.499 10.825 10.637 1.00 95.81 92 ALA A C 1
ATOM 694 O O . ALA A 1 92 ? -9.610 11.216 10.999 1.00 95.81 92 ALA A O 1
ATOM 695 N N . LEU A 1 93 ? -7.420 10.991 11.413 1.00 95.19 93 LEU A N 1
ATOM 696 C CA . LEU A 1 93 ? -7.473 11.705 12.688 1.00 95.19 93 LEU A CA 1
ATOM 697 C C . LEU A 1 93 ? -7.848 13.179 12.492 1.00 95.19 93 LEU A C 1
ATOM 699 O O . LEU A 1 93 ? -8.713 13.677 13.205 1.00 95.19 93 LEU A O 1
ATOM 703 N N . LEU A 1 94 ? -7.237 13.871 11.530 1.00 96.38 94 LEU A N 1
ATOM 704 C CA . LEU A 1 94 ? -7.548 15.274 11.249 1.00 96.38 94 LEU A CA 1
ATOM 705 C C . LEU A 1 94 ? -8.994 15.440 10.768 1.00 96.38 94 LEU A C 1
ATOM 707 O O . LEU A 1 94 ? -9.709 16.297 11.277 1.00 96.38 94 LEU A O 1
ATOM 711 N N . LEU A 1 95 ? -9.461 14.586 9.857 1.00 96.06 95 LEU A N 1
ATOM 712 C CA . LEU A 1 95 ? -10.829 14.633 9.337 1.00 96.06 95 LEU A CA 1
ATOM 713 C C . LEU A 1 95 ? -11.881 14.326 10.409 1.00 96.06 95 LEU A C 1
ATOM 715 O O . LEU A 1 95 ? -12.915 14.986 10.448 1.00 96.06 95 LEU A O 1
ATOM 719 N N . THR A 1 96 ? -11.615 13.375 11.308 1.00 95.62 96 THR A N 1
ATOM 720 C CA . THR A 1 96 ? -12.540 13.075 12.416 1.00 95.62 96 THR A CA 1
ATOM 721 C C . THR A 1 96 ? -12.516 14.138 13.511 1.00 95.62 96 THR A C 1
ATOM 723 O O . THR A 1 96 ? -13.550 14.411 14.107 1.00 95.62 96 THR A O 1
ATOM 726 N N . ARG A 1 97 ? -11.355 14.733 13.821 1.00 93.25 97 ARG A N 1
ATOM 727 C CA . ARG A 1 97 ? -11.211 15.674 14.948 1.00 93.25 97 ARG A CA 1
ATOM 728 C C . ARG A 1 97 ? -11.480 17.126 14.586 1.00 93.25 97 ARG A C 1
ATOM 730 O O . ARG A 1 97 ? -11.990 17.853 15.428 1.00 93.25 97 ARG A O 1
ATOM 737 N N . LEU A 1 98 ? -11.088 17.549 13.388 1.00 92.94 98 LEU A N 1
ATOM 738 C CA . LEU A 1 98 ? -11.228 18.932 12.926 1.00 92.94 98 LEU A CA 1
ATOM 739 C C . LEU A 1 98 ? -12.406 19.097 11.968 1.00 92.94 98 LEU A C 1
ATOM 741 O O . LEU A 1 98 ? -13.024 20.154 11.948 1.00 92.94 98 LEU A O 1
ATOM 745 N N . GLY A 1 99 ? -12.694 18.068 11.168 1.00 87.56 99 GLY A N 1
ATOM 746 C CA . GLY A 1 99 ? -13.769 18.102 10.177 1.00 87.56 99 GLY A CA 1
ATOM 747 C C . GLY A 1 99 ? -15.118 17.585 10.678 1.00 87.56 99 GLY A C 1
ATOM 748 O O . GLY A 1 99 ? -16.100 17.741 9.965 1.00 87.56 99 GLY A O 1
ATOM 749 N N . ASP A 1 100 ? -15.168 16.963 11.861 1.00 92.06 100 ASP A N 1
ATOM 750 C CA . ASP A 1 100 ? -16.361 16.297 12.414 1.00 92.06 100 ASP A CA 1
ATOM 751 C C . ASP A 1 100 ? -16.957 15.219 11.477 1.00 92.06 100 ASP A C 1
ATOM 753 O O . ASP A 1 100 ? -18.151 14.918 11.481 1.00 92.06 100 ASP A O 1
ATOM 757 N N . LEU A 1 101 ? -16.111 14.613 10.631 1.00 93.88 101 LEU A N 1
ATOM 758 C CA . LEU A 1 101 ? -16.526 13.516 9.759 1.00 93.88 101 LEU A CA 1
ATOM 759 C C . LEU A 1 101 ? -16.720 12.230 10.565 1.00 93.88 101 LEU A C 1
ATOM 761 O O . LEU A 1 101 ? -15.937 11.897 11.461 1.00 93.88 101 LEU A O 1
ATOM 765 N N . SER A 1 102 ? -17.700 11.423 10.149 1.00 96.06 102 SER A N 1
ATOM 766 C CA . SER A 1 102 ? -17.797 10.038 10.619 1.00 96.06 102 SER A CA 1
ATOM 767 C C . SER A 1 102 ? -16.508 9.265 10.299 1.00 96.06 102 SER A C 1
ATOM 769 O O . SER A 1 102 ? -15.831 9.543 9.304 1.00 96.06 102 SER A O 1
ATOM 771 N N . LYS A 1 103 ? -16.188 8.259 11.121 1.00 92.94 103 LYS A N 1
ATOM 772 C CA . LYS A 1 103 ? -14.973 7.442 10.963 1.00 92.94 103 LYS A CA 1
ATOM 773 C C . LYS A 1 103 ? -14.863 6.809 9.574 1.00 92.94 103 LYS A C 1
ATOM 775 O O . LYS A 1 103 ? -13.765 6.764 9.029 1.00 92.94 103 LYS A O 1
ATOM 780 N N . ASP A 1 104 ? -15.986 6.384 9.004 1.00 94.00 104 ASP A N 1
ATOM 781 C CA . ASP A 1 104 ? -16.019 5.705 7.709 1.00 94.00 104 ASP A CA 1
ATOM 782 C C . ASP A 1 104 ? -15.683 6.672 6.568 1.00 94.00 104 ASP A C 1
ATOM 784 O O . ASP A 1 104 ? -14.818 6.383 5.742 1.00 94.00 104 ASP A O 1
ATOM 788 N N . TYR A 1 105 ? -16.280 7.870 6.571 1.00 96.19 105 TYR A N 1
ATOM 789 C CA . TYR A 1 105 ? -15.947 8.910 5.590 1.00 96.19 105 TYR A CA 1
ATOM 790 C C . TYR A 1 105 ? -14.511 9.414 5.748 1.00 96.19 105 TYR A C 1
ATOM 792 O O . TYR A 1 105 ? -13.810 9.594 4.755 1.00 96.19 105 TYR A O 1
ATOM 800 N N . ALA A 1 106 ? -14.042 9.603 6.983 1.00 96.00 106 ALA A N 1
ATOM 801 C CA . ALA A 1 106 ? -12.664 10.004 7.237 1.00 96.00 106 ALA A CA 1
ATOM 802 C C . ALA A 1 106 ? -11.659 8.965 6.718 1.00 96.00 106 ALA A C 1
ATOM 804 O O . ALA A 1 106 ? -10.657 9.339 6.111 1.00 96.00 106 ALA A O 1
ATOM 805 N N . LEU A 1 107 ? -11.939 7.670 6.906 1.00 94.56 107 LEU A N 1
ATOM 806 C CA . LEU A 1 107 ? -11.119 6.590 6.364 1.00 94.56 107 LEU A CA 1
ATOM 807 C C . LEU A 1 107 ? -11.153 6.569 4.832 1.00 94.56 107 LEU A C 1
ATOM 809 O O . LEU A 1 107 ? -10.098 6.453 4.214 1.00 94.56 107 LEU A O 1
ATOM 813 N N . LEU A 1 108 ? -12.332 6.716 4.220 1.00 95.12 108 LEU A N 1
ATOM 814 C CA . LEU A 1 108 ? -12.484 6.743 2.765 1.00 95.12 108 LEU A CA 1
ATOM 815 C C . LEU A 1 108 ? -11.674 7.883 2.132 1.00 95.12 108 LEU A C 1
ATOM 817 O O . LEU A 1 108 ? -10.897 7.653 1.205 1.00 95.12 108 LEU A O 1
ATOM 821 N N . PHE A 1 109 ? -11.806 9.106 2.647 1.00 96.25 109 PHE A N 1
ATOM 822 C CA . PHE A 1 109 ? -11.056 10.247 2.123 1.00 96.25 109 PHE A CA 1
ATOM 823 C C . PHE A 1 109 ? -9.557 10.132 2.397 1.00 96.25 109 PHE A C 1
ATOM 825 O O . PHE A 1 109 ? -8.756 10.452 1.520 1.00 96.25 109 PHE A O 1
ATOM 832 N N . ALA A 1 110 ? -9.160 9.622 3.566 1.00 96.75 110 ALA A N 1
ATOM 833 C CA . ALA A 1 110 ? -7.758 9.349 3.866 1.00 96.75 110 ALA A CA 1
ATOM 834 C C . ALA A 1 110 ? -7.157 8.295 2.923 1.00 96.75 110 ALA A C 1
ATOM 836 O O . ALA A 1 110 ? -6.022 8.453 2.477 1.00 96.75 110 ALA A O 1
ATOM 837 N N . ALA A 1 111 ? -7.920 7.255 2.578 1.00 95.56 111 ALA A N 1
ATOM 838 C CA . ALA A 1 111 ? -7.515 6.224 1.630 1.00 95.56 111 ALA A CA 1
ATOM 839 C C . ALA A 1 111 ? -7.299 6.794 0.221 1.00 95.56 111 ALA A C 1
ATOM 841 O O . ALA A 1 111 ? -6.255 6.553 -0.385 1.00 95.56 111 ALA A O 1
ATOM 842 N N . ILE A 1 112 ? -8.247 7.595 -0.276 1.00 96.94 112 ILE A N 1
ATOM 843 C CA . ILE A 1 112 ? -8.140 8.239 -1.594 1.00 96.94 112 ILE A CA 1
ATOM 844 C C . ILE A 1 112 ? -6.951 9.207 -1.624 1.00 96.94 112 ILE A C 1
ATOM 846 O O . ILE A 1 112 ? -6.136 9.152 -2.543 1.00 96.94 112 ILE A O 1
ATOM 850 N N . ALA A 1 113 ? -6.813 10.060 -0.605 1.00 97.69 113 ALA A N 1
ATOM 851 C CA . ALA A 1 113 ? -5.711 11.014 -0.513 1.00 97.69 113 ALA A CA 1
ATOM 852 C C . ALA A 1 113 ? -4.346 10.312 -0.442 1.00 97.69 113 ALA A C 1
ATOM 854 O O . ALA A 1 113 ? -3.411 10.717 -1.129 1.00 97.69 113 ALA A O 1
ATOM 855 N N . SER A 1 114 ? -4.240 9.233 0.339 1.00 97.75 114 SER A N 1
ATOM 856 C CA . SER A 1 114 ? -3.022 8.424 0.421 1.00 97.75 114 SER A CA 1
ATOM 857 C C . SER A 1 114 ? -2.665 7.789 -0.926 1.00 97.75 114 SER A C 1
ATOM 859 O O . SER A 1 114 ? -1.519 7.893 -1.355 1.00 97.75 114 SER A O 1
ATOM 861 N N . ALA A 1 115 ? -3.637 7.217 -1.647 1.00 96.56 115 ALA A N 1
ATOM 862 C CA . ALA A 1 115 ? -3.405 6.634 -2.969 1.00 96.56 115 ALA A CA 1
ATOM 863 C C . ALA A 1 115 ? -2.952 7.676 -4.011 1.00 96.56 115 ALA A C 1
ATOM 865 O O . ALA A 1 115 ? -2.056 7.399 -4.808 1.00 96.56 115 ALA A O 1
ATOM 866 N N . LEU A 1 116 ? -3.526 8.885 -3.987 1.00 96.62 116 LEU A N 1
ATOM 867 C CA . LEU A 1 116 ? -3.104 9.990 -4.857 1.00 96.62 116 LEU A CA 1
ATOM 868 C C . LEU A 1 116 ? -1.673 10.445 -4.544 1.00 96.62 116 LEU A C 1
ATOM 870 O O . LEU A 1 116 ? -0.866 10.614 -5.457 1.00 96.62 116 LEU A O 1
ATOM 874 N N . LEU A 1 117 ? -1.349 10.613 -3.259 1.00 96.00 117 LEU A N 1
ATOM 875 C CA . LEU A 1 117 ? -0.012 11.012 -2.816 1.00 96.00 117 LEU A CA 1
ATOM 876 C C . LEU A 1 117 ? 1.034 9.930 -3.099 1.00 96.00 117 LEU A C 1
ATOM 878 O O . LEU A 1 117 ? 2.155 10.264 -3.465 1.00 96.00 117 LEU A O 1
ATOM 882 N N . PHE A 1 118 ? 0.666 8.653 -2.994 1.00 93.44 118 PHE A N 1
ATOM 883 C CA . PHE A 1 118 ? 1.512 7.526 -3.384 1.00 93.44 118 PHE A CA 1
ATOM 884 C C . PHE A 1 118 ? 1.830 7.546 -4.885 1.00 93.44 118 PHE A C 1
ATOM 886 O O . PHE A 1 118 ? 2.984 7.370 -5.276 1.00 93.44 118 PHE A O 1
ATOM 893 N N . GLY A 1 119 ? 0.827 7.832 -5.724 1.00 91.19 119 GLY A N 1
ATOM 894 C CA . GLY A 1 119 ? 1.029 8.043 -7.155 1.00 91.19 119 GLY A CA 1
ATOM 895 C C . GLY A 1 119 ? 1.962 9.217 -7.440 1.00 91.19 119 GLY A C 1
ATOM 896 O O . GLY A 1 119 ? 2.932 9.058 -8.170 1.00 91.19 119 GLY A O 1
ATOM 897 N N . ALA A 1 120 ? 1.722 10.375 -6.819 1.00 91.69 120 ALA A N 1
ATOM 898 C CA . ALA A 1 120 ? 2.562 11.560 -6.995 1.00 91.69 120 ALA A CA 1
ATOM 899 C C . ALA A 1 120 ? 4.008 11.344 -6.507 1.00 91.69 120 ALA A C 1
ATOM 901 O O . ALA A 1 120 ? 4.951 11.783 -7.165 1.00 91.69 120 ALA A O 1
ATOM 902 N N . TYR A 1 121 ? 4.192 10.640 -5.385 1.00 90.25 121 TYR A N 1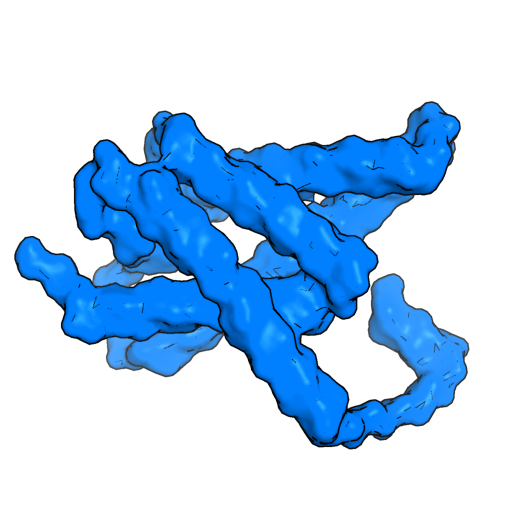
ATOM 903 C CA . TYR A 1 121 ? 5.507 10.310 -4.832 1.00 90.25 121 TYR A CA 1
ATOM 904 C C . TYR A 1 121 ? 6.405 9.649 -5.877 1.00 90.25 121 TYR A C 1
ATOM 906 O O . TYR A 1 121 ? 7.528 10.102 -6.073 1.00 90.25 121 TYR A O 1
ATOM 914 N N . HIS A 1 122 ? 5.883 8.676 -6.622 1.00 85.69 122 HIS A N 1
ATOM 915 C CA . HIS A 1 122 ? 6.652 7.949 -7.628 1.00 85.69 122 HIS A CA 1
ATOM 916 C C . HIS A 1 122 ? 7.111 8.793 -8.829 1.00 85.69 122 HIS A C 1
ATOM 918 O O . HIS A 1 122 ? 8.034 8.379 -9.521 1.00 85.69 122 HIS A O 1
ATOM 924 N N . PHE A 1 123 ? 6.521 9.968 -9.078 1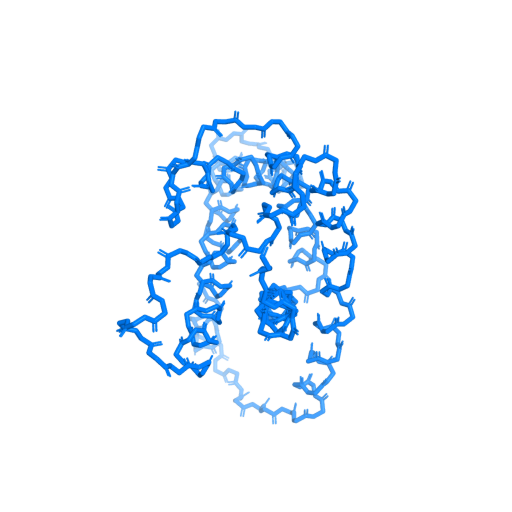.00 83.56 123 PHE A N 1
ATOM 925 C CA . PHE A 1 123 ? 6.969 10.875 -10.146 1.00 83.56 123 PHE A CA 1
ATOM 926 C C . PHE A 1 123 ? 7.927 11.960 -9.661 1.00 83.56 123 PHE A C 1
ATOM 928 O O . PHE A 1 123 ? 8.822 12.355 -10.400 1.00 83.56 123 PHE A O 1
ATOM 935 N N . TYR A 1 124 ? 7.735 12.468 -8.442 1.00 83.19 124 TYR A N 1
ATOM 936 C CA . TYR A 1 124 ? 8.470 13.645 -7.961 1.00 83.19 124 TYR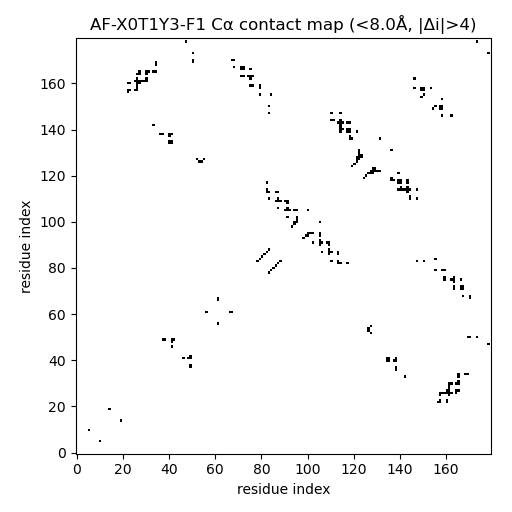 A CA 1
ATOM 937 C C . TYR A 1 124 ? 9.585 13.320 -6.967 1.00 83.19 124 TYR A C 1
ATOM 939 O O . TYR A 1 124 ? 10.561 14.058 -6.880 1.00 83.19 124 TYR A O 1
ATOM 947 N N . PHE A 1 125 ? 9.431 12.241 -6.202 1.00 80.38 125 PHE A N 1
ATOM 948 C CA . PHE A 1 125 ? 10.303 11.889 -5.076 1.00 80.38 125 PHE A CA 1
ATOM 949 C C . PHE A 1 125 ? 10.754 10.422 -5.106 1.00 80.38 125 PHE A C 1
ATOM 951 O O . PHE A 1 125 ? 11.431 9.970 -4.181 1.00 80.38 125 PHE A O 1
ATOM 958 N N . GLY A 1 126 ? 10.347 9.682 -6.139 1.00 67.31 126 GLY A N 1
ATOM 959 C CA . GLY A 1 126 ? 10.764 8.311 -6.374 1.00 67.31 126 GLY A CA 1
ATOM 960 C C . GLY A 1 126 ? 12.244 8.229 -6.769 1.00 67.31 126 GLY A C 1
ATOM 961 O O . GLY A 1 126 ? 12.873 9.255 -7.036 1.00 67.31 126 GLY A O 1
ATOM 962 N N . PRO A 1 127 ? 12.805 7.009 -6.827 1.00 59.34 127 PRO A N 1
ATOM 963 C CA . PRO A 1 127 ? 14.209 6.783 -7.175 1.00 59.34 127 PRO A CA 1
ATOM 964 C C . PRO A 1 127 ? 14.608 7.387 -8.528 1.00 59.34 127 PRO A C 1
ATOM 966 O O . P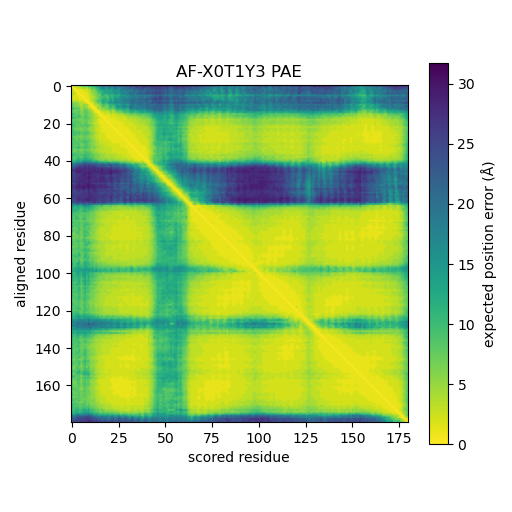RO A 1 127 ? 15.724 7.877 -8.671 1.00 59.34 127 PRO A O 1
ATOM 969 N N . GLU A 1 128 ? 13.680 7.406 -9.489 1.00 61.34 128 GLU A N 1
ATOM 970 C CA . GLU A 1 128 ? 13.808 8.133 -10.751 1.00 61.34 128 GLU A CA 1
ATOM 971 C C . GLU A 1 128 ? 12.651 9.118 -10.918 1.00 61.34 128 GLU A C 1
ATOM 973 O O . GLU A 1 128 ? 11.549 8.718 -11.307 1.00 61.34 128 GLU A O 1
ATOM 978 N N . PRO A 1 129 ? 12.866 10.415 -10.659 1.00 65.81 129 PRO A N 1
ATOM 979 C CA . PRO A 1 129 ? 11.902 11.430 -11.037 1.00 65.81 129 PRO A CA 1
ATOM 980 C C . PRO A 1 129 ? 11.747 11.437 -12.561 1.00 65.81 129 PRO A C 1
ATOM 982 O O . PRO A 1 129 ? 12.651 11.836 -13.296 1.00 65.81 129 PRO A O 1
ATOM 985 N N . VAL A 1 130 ? 10.603 10.963 -13.043 1.00 69.94 130 VAL A N 1
ATOM 986 C CA . VAL A 1 130 ? 10.277 10.888 -14.471 1.00 69.94 130 VAL A CA 1
ATOM 987 C C . VAL A 1 130 ? 9.198 11.912 -14.823 1.00 69.94 130 VAL A C 1
ATOM 989 O O . VAL A 1 130 ? 8.400 12.291 -13.960 1.00 69.94 130 VAL A O 1
ATOM 992 N N . PRO A 1 131 ? 9.124 12.365 -16.089 1.00 80.06 131 PRO A N 1
ATOM 993 C CA . PRO A 1 131 ? 7.991 13.151 -16.553 1.00 80.06 131 PRO A CA 1
ATOM 994 C C . PRO A 1 131 ? 6.671 12.447 -16.244 1.00 80.06 131 PRO A C 1
ATOM 996 O O . PRO A 1 131 ? 6.571 11.220 -16.315 1.00 80.06 131 PRO A O 1
ATOM 999 N N . PHE A 1 132 ? 5.659 13.241 -15.905 1.00 83.38 132 PHE A N 1
ATOM 1000 C CA . PHE A 1 132 ? 4.342 12.712 -15.588 1.00 83.38 132 PHE A CA 1
ATOM 1001 C C . PHE A 1 132 ? 3.752 11.939 -16.775 1.00 83.38 132 PHE A C 1
ATOM 1003 O O . PHE A 1 132 ? 3.716 12.445 -17.897 1.00 83.38 132 PHE A O 1
ATOM 1010 N N . ASP A 1 133 ? 3.252 10.737 -16.496 1.00 83.75 133 ASP A N 1
ATOM 1011 C CA . ASP A 1 133 ? 2.653 9.828 -17.468 1.00 83.75 133 ASP A CA 1
ATOM 1012 C C . ASP A 1 133 ? 1.361 9.224 -16.898 1.00 83.75 133 ASP A C 1
ATOM 1014 O O . ASP A 1 133 ? 1.347 8.669 -15.796 1.00 83.75 133 ASP A O 1
ATOM 1018 N N . TRP A 1 134 ? 0.262 9.340 -17.648 1.00 85.75 134 TRP A N 1
ATOM 1019 C CA . TRP A 1 134 ? -1.068 8.935 -17.183 1.00 85.75 134 TRP A CA 1
ATOM 1020 C C . TRP A 1 134 ? -1.193 7.426 -16.918 1.00 85.75 134 TRP A C 1
ATOM 1022 O O . TRP A 1 134 ? -1.697 7.081 -15.848 1.00 85.75 134 TRP A O 1
ATOM 1032 N N . PRO A 1 135 ? -0.742 6.520 -17.812 1.00 85.44 135 PRO A N 1
ATOM 1033 C CA . PRO A 1 135 ? -0.678 5.088 -17.531 1.00 85.44 135 PRO A CA 1
ATOM 1034 C C . PRO A 1 135 ? 0.072 4.761 -16.238 1.00 85.44 135 PRO A C 1
ATOM 1036 O O . PRO A 1 135 ? -0.501 4.136 -15.344 1.00 85.44 135 PRO A O 1
ATOM 1039 N N . ARG A 1 136 ? 1.317 5.226 -16.076 1.00 83.69 136 ARG A N 1
ATOM 1040 C CA . ARG A 1 136 ? 2.109 4.944 -14.864 1.00 83.69 136 ARG A CA 1
ATOM 1041 C C . ARG A 1 136 ? 1.472 5.529 -13.604 1.00 83.69 136 ARG A C 1
ATOM 1043 O O . ARG A 1 136 ? 1.433 4.859 -12.574 1.00 83.69 136 ARG A O 1
ATOM 1050 N N . PHE A 1 137 ? 0.905 6.733 -13.678 1.00 89.00 137 PHE A N 1
ATOM 1051 C CA . PHE A 1 137 ? 0.151 7.306 -12.562 1.00 89.00 137 PHE A CA 1
ATOM 1052 C C . PHE A 1 137 ? -1.075 6.466 -12.217 1.00 89.00 137 PHE A C 1
ATOM 1054 O O . PHE A 1 137 ? -1.308 6.186 -11.043 1.00 89.00 137 PHE A O 1
ATOM 1061 N N . GLY A 1 138 ? -1.818 6.008 -13.226 1.00 89.94 138 GLY A N 1
ATOM 1062 C CA . GLY A 1 138 ? -2.936 5.088 -13.057 1.00 89.94 138 GLY A CA 1
ATOM 1063 C C . GLY A 1 138 ? -2.516 3.793 -12.365 1.00 89.94 138 GLY A C 1
ATOM 1064 O O . GLY A 1 138 ? -3.183 3.373 -11.423 1.00 89.94 138 GLY A O 1
ATOM 1065 N N . PHE A 1 139 ? -1.383 3.204 -12.759 1.00 89.75 139 PHE A N 1
ATOM 1066 C CA . PHE A 1 139 ? -0.821 2.025 -12.099 1.00 89.75 139 PHE A CA 1
ATOM 1067 C C . PHE A 1 139 ? -0.559 2.276 -10.607 1.00 89.75 139 PHE A C 1
ATOM 1069 O O . PHE A 1 139 ? -1.089 1.545 -9.768 1.00 89.75 139 PHE A O 1
ATOM 1076 N N . TYR A 1 140 ? 0.191 3.327 -10.259 1.00 90.94 140 TYR A N 1
ATOM 1077 C CA . TYR A 1 140 ? 0.493 3.618 -8.856 1.00 90.94 140 TYR A CA 1
ATOM 1078 C C . TYR A 1 140 ? -0.744 3.995 -8.055 1.00 90.94 140 TYR A C 1
ATOM 1080 O O . TYR A 1 140 ? -0.885 3.554 -6.920 1.00 90.94 140 TYR A O 1
ATOM 1088 N N . PHE A 1 141 ? -1.662 4.775 -8.623 1.00 92.81 141 PHE A N 1
ATOM 1089 C CA . PHE A 1 141 ? -2.902 5.150 -7.953 1.00 92.81 141 PHE A CA 1
ATOM 1090 C C . PHE A 1 141 ? -3.772 3.921 -7.661 1.00 92.81 141 PHE A C 1
ATOM 1092 O O . PHE A 1 141 ? -4.224 3.737 -6.530 1.00 92.81 141 PHE A O 1
ATOM 1099 N N . LEU A 1 142 ? -3.967 3.040 -8.647 1.00 93.56 142 LEU A N 1
ATOM 1100 C CA . LEU A 1 142 ? -4.757 1.818 -8.489 1.00 93.56 142 LEU A CA 1
ATOM 1101 C C . LEU A 1 142 ? -4.081 0.811 -7.550 1.00 93.56 142 LEU A C 1
ATOM 1103 O O . LEU A 1 142 ? -4.758 0.234 -6.699 1.00 93.56 142 LEU A O 1
ATOM 1107 N N . GLY A 1 143 ? -2.756 0.650 -7.629 1.00 93.56 143 GLY A N 1
ATOM 1108 C CA . GLY A 1 143 ? -1.979 -0.093 -6.630 1.00 93.56 143 GLY A CA 1
ATOM 1109 C C . GLY A 1 143 ? -2.125 0.525 -5.235 1.00 93.56 143 GLY A C 1
ATOM 1110 O O . GLY A 1 143 ? -2.344 -0.172 -4.245 1.00 93.56 143 GLY A O 1
ATOM 1111 N N . GLY A 1 144 ? -2.127 1.857 -5.181 1.00 94.88 144 GLY A N 1
ATOM 1112 C CA . GLY A 1 144 ? -2.441 2.713 -4.045 1.00 94.88 144 GLY A CA 1
ATOM 1113 C C . GLY A 1 144 ? -3.721 2.303 -3.322 1.00 94.88 144 GLY A C 1
ATOM 1114 O O . GLY A 1 144 ? -3.705 1.982 -2.127 1.00 94.88 144 GLY A O 1
ATOM 1115 N N . VAL A 1 145 ? -4.818 2.292 -4.080 1.00 96.00 145 VAL A N 1
ATOM 1116 C CA . VAL A 1 145 ? -6.160 1.890 -3.642 1.00 96.00 145 VAL A CA 1
ATOM 1117 C C . VAL A 1 145 ? -6.181 0.422 -3.222 1.00 96.00 145 VAL A C 1
ATOM 1119 O O . VAL A 1 145 ? -6.700 0.104 -2.152 1.00 96.00 145 VAL A O 1
ATOM 1122 N N . TYR A 1 146 ? -5.578 -0.465 -4.016 1.00 96.69 146 TYR A N 1
ATOM 1123 C CA . TYR A 1 146 ? -5.541 -1.900 -3.745 1.00 96.69 146 TYR A CA 1
ATOM 1124 C C . TYR A 1 146 ? -4.865 -2.223 -2.406 1.00 96.69 146 TYR A C 1
ATOM 1126 O O . TYR A 1 146 ? -5.474 -2.864 -1.547 1.00 96.69 146 TYR A O 1
ATOM 1134 N N . PHE A 1 147 ? -3.646 -1.723 -2.180 1.00 96.94 147 PHE A N 1
ATOM 1135 C CA . PHE A 1 147 ? -2.931 -1.936 -0.919 1.00 96.94 147 PHE A CA 1
ATOM 1136 C C . PHE A 1 147 ? -3.631 -1.272 0.264 1.00 96.94 147 PHE A C 1
ATOM 1138 O O . PHE A 1 147 ? -3.595 -1.799 1.372 1.00 96.94 147 PHE A O 1
ATOM 1145 N N . THR A 1 148 ? -4.347 -0.168 0.042 1.00 96.38 148 THR A N 1
ATOM 1146 C CA . THR A 1 148 ? -5.172 0.428 1.097 1.00 96.38 148 THR A CA 1
ATOM 1147 C C . THR A 1 148 ? -6.349 -0.472 1.478 1.00 96.38 148 THR A C 1
ATOM 1149 O O . THR A 1 148 ? -6.601 -0.681 2.665 1.00 96.38 148 THR A O 1
ATOM 1152 N N . GLY A 1 149 ? -7.034 -1.068 0.499 1.00 96.31 149 GLY A N 1
ATOM 1153 C CA . GLY A 1 149 ? -8.069 -2.070 0.755 1.00 96.31 149 GLY A CA 1
ATOM 1154 C C . GLY A 1 149 ? -7.515 -3.287 1.499 1.00 96.31 149 GLY A C 1
ATOM 1155 O O . GLY A 1 149 ? -8.095 -3.725 2.493 1.00 96.31 149 GLY A O 1
ATOM 1156 N N . LEU A 1 150 ? -6.350 -3.787 1.080 1.00 97.00 150 LEU A N 1
ATOM 1157 C CA . LEU A 1 150 ? -5.676 -4.904 1.741 1.00 97.00 150 LEU A CA 1
ATOM 1158 C C . LEU A 1 150 ? -5.291 -4.562 3.190 1.00 97.00 150 LEU A C 1
ATOM 1160 O O . LEU A 1 150 ? -5.530 -5.362 4.096 1.00 97.00 150 LEU A O 1
ATOM 1164 N N . TYR A 1 151 ? -4.798 -3.346 3.430 1.00 96.38 151 TYR A N 1
ATOM 1165 C CA . TYR A 1 151 ? -4.467 -2.839 4.760 1.00 96.38 151 TYR A CA 1
ATOM 1166 C C . TYR A 1 151 ? -5.685 -2.794 5.681 1.00 96.38 151 TYR A C 1
ATOM 1168 O O . TYR A 1 151 ? -5.605 -3.263 6.816 1.00 96.38 151 TYR A O 1
ATOM 1176 N N . VAL A 1 152 ? -6.820 -2.289 5.194 1.00 93.88 152 VAL A N 1
ATOM 1177 C CA . VAL A 1 152 ? -8.053 -2.191 5.987 1.00 93.88 152 VAL A CA 1
ATOM 1178 C C . VAL A 1 152 ? -8.653 -3.573 6.271 1.00 93.88 152 VAL A C 1
ATOM 1180 O O . VAL A 1 152 ? -9.107 -3.822 7.385 1.00 93.88 152 VAL A O 1
ATOM 1183 N N . LEU A 1 153 ? -8.643 -4.483 5.292 1.00 95.38 153 LEU A N 1
ATOM 1184 C CA . LEU A 1 153 ? -9.337 -5.774 5.388 1.00 95.38 153 LEU A CA 1
ATOM 1185 C C . LEU A 1 153 ? -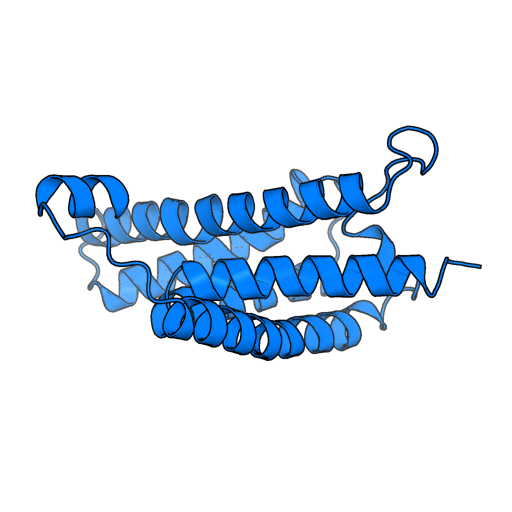8.497 -6.894 6.019 1.00 95.38 153 LEU A C 1
ATOM 1187 O O . LEU A 1 153 ? -9.049 -7.793 6.653 1.00 95.38 153 LEU A O 1
ATOM 1191 N N . ARG A 1 154 ? -7.174 -6.884 5.819 1.00 96.19 154 ARG A N 1
ATOM 1192 C CA . ARG A 1 154 ? -6.254 -7.953 6.257 1.00 96.19 154 ARG A CA 1
ATOM 1193 C C . ARG A 1 154 ? -5.197 -7.471 7.245 1.00 96.19 154 ARG A C 1
ATOM 1195 O O . ARG A 1 154 ? -4.649 -8.277 7.994 1.00 96.19 154 ARG A O 1
ATOM 1202 N N . GLY A 1 155 ? -4.928 -6.170 7.279 1.00 94.44 155 GLY A N 1
ATOM 1203 C CA . GLY A 1 155 ? -3.960 -5.560 8.179 1.00 94.44 155 GLY A CA 1
ATOM 1204 C C . GLY A 1 155 ? -2.583 -5.334 7.554 1.00 94.44 155 GLY A C 1
ATOM 1205 O O . GLY A 1 155 ? -2.268 -5.742 6.433 1.00 94.44 155 GLY A O 1
ATOM 1206 N N . PHE A 1 156 ? -1.733 -4.667 8.333 1.00 94.75 156 PHE A N 1
ATOM 1207 C CA . PHE A 1 156 ? -0.429 -4.170 7.892 1.00 94.75 156 PHE A CA 1
ATOM 1208 C C . PHE A 1 156 ? 0.532 -5.270 7.422 1.00 94.75 156 PHE A C 1
ATOM 1210 O O . PHE A 1 156 ? 1.124 -5.143 6.358 1.00 94.75 156 PHE A O 1
ATOM 1217 N N . GLY A 1 157 ? 0.661 -6.371 8.172 1.00 95.12 157 GLY A N 1
ATOM 1218 C CA . GLY A 1 157 ? 1.656 -7.409 7.874 1.00 95.12 157 GLY A CA 1
ATOM 1219 C C . GLY A 1 157 ? 1.458 -8.087 6.515 1.00 95.12 157 GLY A C 1
ATOM 1220 O O . GLY A 1 157 ? 2.423 -8.260 5.779 1.00 95.12 157 GLY A O 1
ATOM 1221 N N . ILE A 1 158 ? 0.212 -8.421 6.162 1.00 97.31 158 ILE A N 1
ATOM 1222 C CA . ILE A 1 158 ? -0.117 -9.020 4.856 1.00 97.31 158 ILE A CA 1
ATOM 1223 C C . ILE A 1 158 ? 0.059 -7.993 3.731 1.00 97.31 158 ILE A C 1
ATOM 1225 O O . ILE A 1 158 ? 0.527 -8.342 2.654 1.00 97.31 158 ILE A O 1
ATOM 1229 N N . THR A 1 159 ? -0.251 -6.720 3.986 1.00 97.50 159 THR A N 1
ATOM 1230 C CA . THR A 1 159 ? -0.085 -5.643 2.994 1.00 97.50 159 THR A CA 1
ATOM 1231 C C . THR A 1 159 ? 1.383 -5.426 2.640 1.00 97.50 159 THR A C 1
ATOM 1233 O O . THR A 1 159 ? 1.746 -5.473 1.468 1.00 97.50 159 THR A O 1
ATOM 1236 N N . VAL A 1 160 ? 2.237 -5.287 3.659 1.00 97.06 160 VAL A N 1
ATOM 1237 C CA . VAL A 1 160 ? 3.696 -5.196 3.498 1.00 97.06 160 VAL A CA 1
ATOM 1238 C C . VAL A 1 160 ? 4.236 -6.438 2.798 1.00 97.06 160 VAL A C 1
ATOM 1240 O O . VAL A 1 160 ? 5.009 -6.320 1.852 1.00 97.06 160 VAL A O 1
ATOM 1243 N N . GLY A 1 161 ? 3.809 -7.632 3.219 1.00 97.31 161 GLY A N 1
ATOM 1244 C CA . GLY A 1 161 ? 4.244 -8.877 2.595 1.00 97.31 161 GLY A CA 1
ATOM 1245 C C . GLY A 1 161 ? 3.871 -8.952 1.114 1.00 97.31 161 GLY A C 1
ATOM 1246 O O . GLY A 1 161 ? 4.701 -9.357 0.301 1.00 97.31 161 GLY A O 1
ATOM 1247 N N . ALA A 1 162 ? 2.653 -8.546 0.747 1.00 97.50 162 ALA A N 1
ATOM 1248 C CA . ALA A 1 162 ? 2.190 -8.550 -0.637 1.00 97.50 162 ALA A CA 1
ATOM 1249 C C . ALA A 1 162 ? 2.980 -7.558 -1.498 1.00 97.50 162 ALA A C 1
ATOM 1251 O O . ALA A 1 162 ? 3.408 -7.908 -2.597 1.00 97.50 162 ALA A O 1
ATOM 1252 N N . HIS A 1 163 ? 3.240 -6.357 -0.979 1.00 95.81 163 HIS A N 1
ATOM 1253 C CA . HIS A 1 163 ? 4.032 -5.351 -1.679 1.00 95.81 163 HIS A CA 1
ATOM 1254 C C . HIS A 1 163 ? 5.485 -5.806 -1.878 1.00 95.81 163 HIS A C 1
ATOM 1256 O O . HIS A 1 163 ? 5.980 -5.824 -3.002 1.00 95.81 163 HIS A O 1
ATOM 1262 N N . ILE A 1 164 ? 6.148 -6.289 -0.823 1.00 95.56 164 ILE A N 1
ATOM 1263 C CA . ILE A 1 164 ? 7.501 -6.855 -0.936 1.00 95.56 164 ILE A CA 1
ATOM 1264 C C . ILE A 1 164 ? 7.521 -7.988 -1.963 1.00 95.56 164 ILE A C 1
ATOM 1266 O O . ILE A 1 164 ? 8.426 -8.057 -2.791 1.00 95.56 164 ILE A O 1
ATOM 1270 N N . THR A 1 165 ? 6.524 -8.873 -1.928 1.00 95.56 165 THR A N 1
ATOM 1271 C CA . THR A 1 165 ? 6.464 -10.004 -2.857 1.00 95.56 165 THR A CA 1
ATOM 1272 C C . THR A 1 165 ? 6.310 -9.532 -4.301 1.00 95.56 165 THR A C 1
ATOM 1274 O O . THR A 1 165 ? 7.000 -10.051 -5.174 1.00 95.56 165 THR A O 1
ATOM 1277 N N . TYR A 1 166 ? 5.482 -8.516 -4.558 1.00 92.56 166 TYR A N 1
ATOM 1278 C CA . TYR A 1 166 ? 5.396 -7.872 -5.870 1.00 92.56 166 TYR A CA 1
ATOM 1279 C C . TYR A 1 166 ? 6.758 -7.313 -6.320 1.00 92.56 166 TYR A C 1
ATOM 1281 O O . TYR A 1 166 ? 7.207 -7.634 -7.422 1.00 92.56 166 TYR A O 1
ATOM 1289 N N . ASN A 1 167 ? 7.462 -6.574 -5.455 1.00 89.75 167 ASN A N 1
ATOM 1290 C CA . ASN A 1 167 ? 8.781 -6.013 -5.773 1.00 89.75 167 ASN A CA 1
ATOM 1291 C C . ASN A 1 167 ? 9.797 -7.110 -6.128 1.00 89.75 167 ASN A C 1
ATOM 1293 O O . ASN A 1 167 ? 10.554 -6.982 -7.091 1.00 89.75 167 ASN A O 1
ATOM 1297 N N . LEU A 1 168 ? 9.789 -8.220 -5.383 1.00 90.00 168 LEU A N 1
ATOM 1298 C CA . LEU A 1 168 ? 10.656 -9.362 -5.660 1.00 90.00 168 LEU A CA 1
ATOM 1299 C C . LEU A 1 168 ? 10.291 -10.061 -6.975 1.00 90.00 168 LEU A C 1
ATOM 1301 O O . LEU A 1 168 ? 11.197 -10.402 -7.728 1.00 90.00 168 LEU A O 1
ATOM 1305 N N . ILE A 1 169 ? 9.002 -10.242 -7.292 1.00 88.56 169 ILE A N 1
ATOM 1306 C CA . ILE A 1 169 ? 8.566 -10.811 -8.581 1.00 88.56 169 ILE A CA 1
ATOM 1307 C C . ILE A 1 169 ? 9.109 -9.974 -9.746 1.00 88.56 169 ILE A C 1
ATOM 1309 O O . ILE A 1 169 ? 9.658 -10.535 -10.695 1.00 88.56 169 ILE A O 1
ATOM 1313 N N . VAL A 1 170 ? 9.007 -8.644 -9.663 1.00 83.38 170 VAL A N 1
ATOM 1314 C CA . VAL A 1 170 ? 9.533 -7.726 -10.688 1.00 83.38 170 VAL A CA 1
ATOM 1315 C C . VAL A 1 170 ? 11.059 -7.823 -10.791 1.00 83.38 170 VAL A C 1
ATOM 1317 O O . VAL A 1 170 ? 11.593 -7.933 -11.897 1.00 83.38 170 VAL A O 1
ATOM 1320 N N . LEU A 1 171 ? 11.769 -7.860 -9.657 1.00 82.62 171 LEU A N 1
ATOM 1321 C CA . LEU A 1 171 ? 13.225 -8.034 -9.627 1.00 82.62 171 LEU A CA 1
ATOM 1322 C C . LEU A 1 171 ? 13.655 -9.355 -10.286 1.00 82.62 171 LEU A C 1
ATOM 1324 O O . LEU A 1 171 ? 14.547 -9.358 -11.134 1.00 82.62 171 LEU A O 1
ATOM 1328 N N . PHE A 1 172 ? 13.014 -10.472 -9.930 1.00 83.38 172 PHE A N 1
ATOM 1329 C CA . PHE A 1 172 ? 13.311 -11.782 -10.514 1.00 83.38 172 PHE A CA 1
ATOM 1330 C C . PHE A 1 172 ? 13.017 -11.821 -12.015 1.00 83.38 172 PHE A C 1
ATOM 1332 O O . PHE A 1 172 ? 13.835 -12.339 -12.774 1.00 83.38 172 PHE A O 1
ATOM 1339 N N . ALA A 1 173 ? 11.898 -11.239 -12.457 1.00 79.31 173 ALA A N 1
ATOM 1340 C CA . ALA A 1 173 ? 11.560 -11.157 -13.875 1.00 79.31 173 ALA A CA 1
ATOM 1341 C C . ALA A 1 173 ? 12.646 -10.418 -14.678 1.00 79.31 173 ALA A C 1
ATOM 1343 O O . ALA A 1 173 ? 13.057 -10.903 -15.731 1.00 79.31 173 ALA A O 1
ATOM 1344 N N . ARG A 1 174 ? 13.181 -9.307 -14.149 1.00 71.25 174 ARG A N 1
ATOM 1345 C CA . ARG A 1 174 ? 14.273 -8.543 -14.778 1.00 71.25 174 ARG A CA 1
ATOM 1346 C C . ARG A 1 174 ? 15.588 -9.322 -14.855 1.00 71.25 174 ARG A C 1
ATOM 1348 O O . ARG A 1 174 ? 16.295 -9.218 -15.849 1.00 71.25 174 ARG A O 1
ATOM 1355 N N . ILE A 1 175 ? 15.928 -10.086 -13.814 1.00 73.69 175 ILE A N 1
ATOM 1356 C CA . ILE A 1 175 ? 17.161 -10.893 -13.792 1.00 73.69 175 ILE A CA 1
ATOM 1357 C C . ILE A 1 175 ? 17.114 -11.994 -14.864 1.00 73.69 175 ILE A C 1
ATOM 1359 O O . ILE A 1 175 ? 18.136 -12.294 -15.476 1.00 73.69 175 ILE A O 1
ATOM 1363 N N . ILE A 1 176 ? 15.942 -12.598 -15.087 1.00 72.56 176 ILE A N 1
ATOM 1364 C CA . ILE A 1 176 ? 15.766 -13.714 -16.031 1.00 72.56 176 ILE A CA 1
ATOM 1365 C C . ILE A 1 176 ? 15.605 -13.220 -17.478 1.00 72.56 176 ILE A C 1
ATOM 1367 O O . ILE A 1 176 ? 16.056 -13.896 -18.400 1.00 72.56 176 ILE A O 1
ATOM 1371 N N . ALA A 1 177 ? 14.991 -12.052 -17.681 1.00 68.38 177 ALA A N 1
ATOM 1372 C CA . ALA A 1 177 ? 14.819 -11.415 -18.985 1.00 68.38 177 ALA A CA 1
ATOM 1373 C C . ALA A 1 177 ? 15.572 -10.069 -19.038 1.00 68.38 177 ALA A C 1
ATOM 1375 O O . ALA A 1 177 ? 14.932 -9.013 -19.014 1.00 68.38 177 ALA A O 1
ATOM 1376 N N . PRO A 1 178 ? 16.921 -10.074 -19.071 1.00 57.28 178 PRO A N 1
ATOM 1377 C CA . PRO A 1 178 ? 17.682 -8.843 -19.232 1.00 57.28 178 PRO A CA 1
ATOM 1378 C C . PRO A 1 178 ? 17.319 -8.202 -20.577 1.00 57.28 178 PRO A C 1
ATOM 1380 O O . PRO A 1 178 ? 17.248 -8.896 -21.591 1.00 57.28 178 PRO A O 1
ATOM 1383 N N . ALA A 1 179 ? 17.051 -6.893 -20.565 1.00 54.00 179 ALA A N 1
ATOM 1384 C CA . ALA A 1 179 ? 16.751 -6.128 -21.771 1.00 54.00 179 ALA A CA 1
ATOM 1385 C C . ALA A 1 179 ? 17.857 -6.358 -22.818 1.00 54.00 179 ALA A C 1
ATOM 1387 O O . ALA A 1 179 ? 19.036 -6.173 -22.512 1.00 54.00 179 ALA A O 1
ATOM 1388 N N . SER A 1 180 ? 17.460 -6.830 -24.004 1.00 42.84 180 SER A N 1
ATOM 1389 C CA . SER A 1 180 ? 18.317 -6.988 -25.184 1.00 42.84 180 SER A CA 1
ATOM 1390 C C . SER A 1 180 ? 18.544 -5.658 -25.879 1.00 42.84 180 SER A C 1
ATOM 1392 O O . SER A 1 180 ? 17.511 -4.993 -26.123 1.00 42.84 180 SER A O 1
#

Radius of gyration: 17.79 Å; Cα contacts (8 Å, |Δi|>4): 161; chains: 1; bounding box: 46×40×54 Å

Foldseek 3Di:
DVVVVCVVVVDDPDDDPVVVVVLLVLLLVLLVVLVVLLCVLPVVPDPVPSLVLADDDDCPPPVDLVVQLVVLLVVLLVLCCPLQVPQLVVQLCCCVPVVVDDSVVSSVVSLQVSLQVQLVCSQCPNPDNDPDDDSSSVSSSVLSNSLNVCCVPPNSSSSSSNSSSNSVVSSVVCVVDPDD

Nearest PDB structures (foldseek):
  6u63-assembly3_C  TM=2.837E-01  e=2.469E+00  Homo sapiens
  6zdw-assembly1_BBB  TM=2.360E-01  e=1.946E+00  Mucor lusitanicus
  6zdw-assembly1_AAA  TM=2.361E-01  e=3.283E+00  Mucor lusitanicus
  3br2-assembly2_E  TM=2.593E-01  e=5.281E+00  Staphylococcus aureus

InterPro domains:
  IPR003675 CAAX prenyl protease 2/Lysostaphin resistance protein A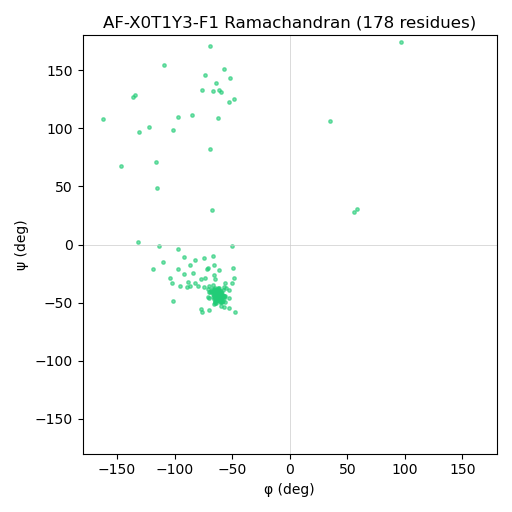-like domain [PF02517] (65-169)

Solvent-accessible surface area (backbone atoms only — not comparable to full-atom values): 9745 Å² total; per-residue (Å²): 106,72,67,60,52,41,63,74,65,66,61,80,92,75,85,53,67,69,56,54,51,49,42,52,54,50,6,52,60,62,14,47,64,54,52,52,48,47,50,71,46,38,64,80,52,64,83,68,51,80,63,47,78,83,58,85,69,67,69,85,80,63,81,40,76,64,58,52,50,50,51,39,42,50,48,26,48,49,49,44,45,47,43,55,56,46,44,24,51,51,44,22,48,46,30,37,72,76,63,69,37,55,69,67,60,16,45,52,53,16,44,54,51,32,10,50,50,52,21,50,38,52,34,73,71,31,99,61,64,46,82,89,48,70,53,64,39,49,46,38,26,52,49,29,46,50,48,45,52,38,31,74,76,70,27,64,71,38,31,31,41,11,45,23,42,36,45,49,53,54,51,52,51,39,71,77,56,62,88,128